Protein AF-A0A1D8AAS0-F1 (afdb_monomer)

Structure (mmCIF, N/CA/C/O backbone):
data_AF-A0A1D8AAS0-F1
#
_entry.id   AF-A0A1D8AAS0-F1
#
loop_
_atom_site.group_PDB
_atom_site.id
_atom_site.type_symbol
_atom_site.label_atom_id
_atom_site.label_alt_id
_atom_site.label_comp_id
_atom_site.label_asym_id
_atom_site.label_entity_id
_atom_site.label_seq_id
_atom_site.pdbx_PDB_ins_code
_atom_site.Cartn_x
_atom_site.Cartn_y
_atom_site.Cartn_z
_atom_site.occupancy
_atom_site.B_iso_or_equiv
_atom_site.auth_seq_id
_atom_site.auth_comp_id
_atom_site.auth_asym_id
_atom_site.auth_atom_id
_atom_site.pdbx_PDB_model_num
ATOM 1 N N . MET A 1 1 ? 23.057 -1.679 -8.888 1.00 69.19 1 MET A N 1
ATOM 2 C CA . MET A 1 1 ? 23.288 -2.418 -7.630 1.00 69.19 1 MET A CA 1
ATOM 3 C C . MET A 1 1 ? 22.335 -3.593 -7.625 1.00 69.19 1 MET A C 1
ATOM 5 O O . MET A 1 1 ? 21.163 -3.363 -7.889 1.00 69.19 1 MET A O 1
ATOM 9 N N . LYS A 1 2 ? 22.824 -4.815 -7.402 1.00 82.69 2 LYS A N 1
ATOM 10 C CA . LYS A 1 2 ? 21.955 -5.990 -7.284 1.00 82.69 2 LYS A CA 1
ATOM 11 C C . LYS A 1 2 ? 21.305 -5.974 -5.898 1.00 82.69 2 LYS A C 1
ATOM 13 O O . LYS A 1 2 ? 22.016 -5.774 -4.918 1.00 82.69 2 LYS A O 1
ATOM 18 N N . ILE A 1 3 ? 19.986 -6.123 -5.841 1.00 91.88 3 ILE A N 1
ATOM 19 C CA . ILE A 1 3 ? 19.215 -6.228 -4.597 1.00 91.88 3 ILE A CA 1
ATOM 20 C C . ILE A 1 3 ? 18.835 -7.701 -4.441 1.00 91.88 3 ILE A C 1
ATOM 22 O O . ILE A 1 3 ? 18.423 -8.324 -5.417 1.00 91.88 3 ILE A O 1
ATOM 26 N N . ASP A 1 4 ? 19.012 -8.266 -3.249 1.00 95.00 4 ASP A N 1
ATOM 27 C CA . ASP A 1 4 ? 18.681 -9.671 -3.000 1.00 95.00 4 ASP A CA 1
ATOM 28 C C . ASP A 1 4 ? 17.160 -9.896 -2.987 1.00 95.00 4 ASP A C 1
ATOM 30 O O . ASP A 1 4 ? 16.386 -9.020 -2.590 1.00 95.00 4 ASP A O 1
ATOM 34 N N . GLU A 1 5 ? 16.716 -11.084 -3.396 1.00 94.94 5 GLU A N 1
ATOM 35 C CA . GLU A 1 5 ? 15.287 -11.399 -3.481 1.00 94.94 5 GLU A CA 1
ATOM 36 C C . GLU A 1 5 ? 14.661 -11.740 -2.121 1.00 94.94 5 GLU A C 1
ATOM 38 O O . GLU A 1 5 ? 15.331 -12.178 -1.183 1.00 94.94 5 GLU A O 1
ATOM 43 N N . LEU A 1 6 ? 13.342 -11.548 -2.024 1.00 95.31 6 LEU A N 1
ATOM 44 C CA . LEU A 1 6 ? 12.541 -12.072 -0.919 1.00 95.31 6 LEU A CA 1
ATOM 45 C C . LEU A 1 6 ? 12.224 -13.553 -1.158 1.00 95.31 6 LEU A C 1
ATOM 47 O O . LEU A 1 6 ? 11.931 -13.926 -2.296 1.00 95.31 6 LEU A O 1
ATOM 51 N N . PRO A 1 7 ? 12.204 -14.391 -0.107 1.00 96.25 7 PRO A N 1
ATOM 52 C CA . PRO A 1 7 ? 11.698 -15.747 -0.237 1.00 96.25 7 PRO A CA 1
ATOM 53 C C . PRO A 1 7 ? 10.198 -15.724 -0.555 1.00 96.25 7 PRO A C 1
ATOM 55 O O . PRO A 1 7 ? 9.442 -14.945 0.027 1.00 96.25 7 PRO A O 1
ATOM 58 N N . ASP A 1 8 ? 9.766 -16.618 -1.441 1.00 98.38 8 ASP A N 1
ATOM 59 C CA . ASP A 1 8 ? 8.344 -16.846 -1.692 1.00 98.38 8 ASP A CA 1
ATOM 60 C C . ASP A 1 8 ? 7.679 -17.494 -0.463 1.00 98.38 8 ASP A C 1
ATOM 62 O O . ASP A 1 8 ? 8.202 -18.431 0.155 1.00 98.38 8 ASP A O 1
ATOM 66 N N . SER A 1 9 ? 6.533 -16.950 -0.078 1.00 98.56 9 SER A N 1
ATOM 67 C CA . SER A 1 9 ? 5.696 -17.378 1.039 1.00 98.56 9 SER A CA 1
ATOM 68 C C . SER A 1 9 ? 4.472 -18.167 0.582 1.00 98.56 9 SER A C 1
ATOM 70 O O . SER A 1 9 ? 3.789 -18.723 1.438 1.00 98.56 9 SER A O 1
ATOM 72 N N . ALA A 1 10 ? 4.202 -18.285 -0.724 1.00 97.94 10 ALA A N 1
ATOM 73 C CA . ALA A 1 10 ? 3.086 -19.084 -1.237 1.00 97.94 10 ALA A CA 1
ATOM 74 C C . ALA A 1 10 ? 3.087 -20.546 -0.738 1.00 97.94 10 ALA A C 1
ATOM 76 O O . ALA A 1 10 ? 2.024 -21.017 -0.328 1.00 97.94 10 ALA A O 1
ATOM 77 N N . PRO A 1 11 ? 4.236 -21.252 -0.631 1.00 97.94 11 PRO A N 1
ATOM 78 C CA . PRO A 1 11 ? 4.261 -22.603 -0.061 1.00 97.94 11 PRO A CA 1
ATOM 79 C C . PRO A 1 11 ? 3.810 -22.688 1.407 1.00 97.94 11 PRO A C 1
ATOM 81 O O . PRO A 1 11 ? 3.453 -23.766 1.868 1.00 97.94 11 PRO A O 1
ATOM 84 N N . LEU A 1 12 ? 3.822 -21.574 2.150 1.00 97.88 12 LEU A N 1
ATOM 85 C CA . LEU A 1 12 ? 3.380 -21.524 3.547 1.00 97.88 12 LEU A CA 1
ATOM 86 C C . LEU A 1 12 ? 1.867 -21.310 3.690 1.00 97.88 12 LEU A C 1
ATOM 88 O O . LEU A 1 12 ? 1.360 -21.354 4.803 1.00 97.88 12 LEU A O 1
ATOM 92 N N . LEU A 1 13 ? 1.111 -21.116 2.602 1.00 97.06 13 LEU A N 1
ATOM 93 C CA . LEU A 1 13 ? -0.351 -20.972 2.681 1.00 97.06 13 LEU A CA 1
ATOM 94 C C . LEU A 1 13 ? -1.043 -22.232 3.231 1.00 97.06 13 LEU A C 1
ATOM 96 O O . LEU A 1 13 ? -2.126 -22.141 3.799 1.00 97.06 13 LEU A O 1
ATOM 100 N N . THR A 1 14 ? -0.414 -23.404 3.120 1.00 97.12 14 THR A N 1
ATOM 101 C CA . THR A 1 14 ? -0.907 -24.651 3.730 1.00 97.12 14 THR A CA 1
ATOM 102 C C . THR A 1 14 ? -0.509 -24.815 5.199 1.00 97.12 14 THR A C 1
ATOM 104 O O . THR A 1 14 ? -0.965 -25.755 5.844 1.00 97.12 14 THR A O 1
ATOM 107 N N . ASP A 1 15 ? 0.332 -23.923 5.731 1.00 97.62 15 ASP A N 1
ATOM 108 C CA . ASP A 1 15 ? 0.746 -23.874 7.136 1.00 97.62 15 ASP A CA 1
ATOM 109 C C . ASP A 1 15 ? 0.626 -22.430 7.669 1.00 97.62 15 ASP A C 1
ATOM 111 O O . ASP A 1 15 ? 1.611 -21.681 7.731 1.00 97.62 15 ASP A O 1
ATOM 115 N N . PRO A 1 16 ? -0.594 -22.010 8.058 1.00 94.75 16 PRO A N 1
ATOM 116 C CA . PRO A 1 16 ? -0.840 -20.643 8.505 1.00 94.75 16 PRO A CA 1
ATOM 117 C C . PRO A 1 16 ? 0.001 -20.226 9.717 1.00 94.75 16 PRO A C 1
ATOM 119 O O . PRO A 1 16 ? 0.265 -19.037 9.896 1.00 94.75 16 PRO A O 1
ATOM 122 N N . GLU A 1 17 ? 0.432 -21.170 10.561 1.00 96.69 17 GLU A N 1
ATOM 123 C CA . GLU A 1 17 ? 1.265 -20.836 11.716 1.00 96.69 17 GLU A CA 1
ATOM 124 C C . GLU A 1 17 ? 2.698 -20.515 11.297 1.00 96.69 17 GLU A C 1
ATOM 126 O O . GLU A 1 17 ? 3.230 -19.488 11.725 1.00 96.69 17 GLU A O 1
ATOM 131 N N . ALA A 1 18 ? 3.288 -21.305 10.395 1.00 98.00 18 ALA A N 1
ATOM 132 C CA . ALA A 1 18 ? 4.583 -20.976 9.802 1.00 98.00 18 ALA A CA 1
ATOM 133 C C . ALA A 1 18 ? 4.536 -19.642 9.033 1.00 98.00 18 ALA A C 1
ATOM 135 O O . ALA A 1 18 ? 5.463 -18.831 9.125 1.00 98.00 18 ALA A O 1
ATOM 136 N N . LEU A 1 19 ? 3.432 -19.365 8.328 1.00 97.75 19 LEU A N 1
ATOM 137 C CA . LEU A 1 19 ? 3.225 -18.091 7.637 1.00 97.75 19 LEU A CA 1
ATOM 138 C C . LEU A 1 19 ? 3.206 -16.902 8.615 1.00 97.75 19 LEU A C 1
ATOM 140 O O . LEU A 1 19 ? 3.912 -15.910 8.411 1.00 97.75 19 LEU A O 1
ATOM 144 N N . ARG A 1 20 ? 2.449 -17.010 9.716 1.00 96.62 20 ARG A N 1
ATOM 145 C CA . ARG A 1 20 ? 2.410 -15.987 10.776 1.00 96.62 20 ARG A CA 1
ATOM 146 C C . ARG A 1 20 ? 3.714 -15.894 11.563 1.00 96.62 20 ARG A C 1
ATOM 148 O O . ARG A 1 20 ? 4.026 -14.831 12.102 1.00 96.62 20 ARG A O 1
ATOM 155 N N . GLN A 1 21 ? 4.482 -16.975 11.675 1.00 97.88 21 GLN A N 1
ATOM 156 C CA . GLN A 1 21 ? 5.824 -16.930 12.250 1.00 97.88 21 GLN A CA 1
ATOM 157 C C . GLN A 1 21 ? 6.751 -16.075 11.379 1.00 97.88 21 GLN A C 1
ATOM 159 O O . GLN A 1 21 ? 7.322 -15.113 11.894 1.00 97.88 21 GLN A O 1
ATOM 164 N N . ARG A 1 22 ? 6.816 -16.335 10.064 1.00 98.19 22 ARG A N 1
ATOM 165 C CA . ARG A 1 22 ? 7.593 -15.507 9.125 1.00 98.19 22 ARG A CA 1
ATOM 166 C C . ARG A 1 22 ? 7.167 -14.042 9.190 1.00 98.19 22 ARG A C 1
ATOM 168 O O . ARG A 1 22 ? 8.011 -13.160 9.274 1.00 98.19 22 ARG A O 1
ATOM 175 N N . TRP A 1 23 ? 5.863 -13.768 9.239 1.00 98.06 23 TRP A N 1
ATOM 176 C CA . TRP A 1 23 ? 5.359 -12.404 9.413 1.00 98.06 23 TRP A CA 1
ATOM 177 C C . TRP A 1 23 ? 5.874 -11.721 10.688 1.00 98.06 23 TRP A C 1
ATOM 179 O O . TRP A 1 23 ? 6.307 -10.573 10.639 1.00 98.06 23 TRP A O 1
ATOM 189 N N . ARG A 1 24 ? 5.859 -12.406 11.839 1.00 97.88 24 ARG A N 1
ATOM 190 C CA . ARG A 1 24 ? 6.382 -11.848 13.100 1.00 97.88 24 ARG A CA 1
ATOM 191 C C . ARG A 1 24 ? 7.882 -11.562 13.016 1.00 97.88 24 ARG A C 1
ATOM 193 O O . ARG A 1 24 ? 8.347 -10.543 13.535 1.00 97.88 24 ARG A O 1
ATOM 200 N N . GLU A 1 25 ? 8.632 -12.447 12.368 1.00 98.00 25 GLU A N 1
ATOM 201 C CA . GLU A 1 25 ? 10.082 -12.338 12.215 1.00 98.00 25 GLU A CA 1
ATOM 202 C C . GLU A 1 25 ? 10.477 -11.216 11.246 1.00 98.00 25 GLU A C 1
ATOM 204 O O . GLU A 1 25 ? 11.293 -10.364 11.617 1.00 98.00 25 GLU A O 1
ATOM 209 N N . ASP A 1 26 ? 9.838 -11.161 10.079 1.00 98.31 26 ASP A N 1
ATOM 210 C CA . ASP A 1 26 ? 10.264 -10.351 8.937 1.00 98.31 26 ASP A CA 1
ATOM 211 C C . ASP A 1 26 ? 9.383 -9.121 8.684 1.00 98.31 26 ASP A C 1
ATOM 213 O O . ASP A 1 26 ? 9.825 -8.171 8.042 1.00 98.31 26 ASP A O 1
ATOM 217 N N . GLY A 1 27 ? 8.133 -9.107 9.147 1.00 98.00 27 GLY A N 1
ATOM 218 C CA . GLY A 1 27 ? 7.187 -8.017 8.872 1.00 98.00 27 GLY A CA 1
ATOM 219 C C . GLY A 1 27 ? 6.853 -7.864 7.386 1.00 98.00 27 GLY A C 1
ATOM 220 O O . GLY A 1 27 ? 6.367 -6.814 6.961 1.00 98.00 27 GLY A O 1
ATOM 221 N N . VAL A 1 28 ? 7.160 -8.878 6.576 1.00 98.44 28 VAL A N 1
ATOM 222 C CA . VAL A 1 28 ? 6.910 -8.920 5.139 1.00 98.44 28 VAL A CA 1
ATOM 223 C C . VAL A 1 28 ? 6.640 -10.352 4.692 1.00 98.44 28 VAL A C 1
ATOM 225 O O . VAL A 1 28 ? 7.254 -11.299 5.176 1.00 98.44 28 VAL A O 1
ATOM 228 N N . LEU A 1 29 ? 5.721 -10.506 3.745 1.00 98.69 29 LEU A N 1
ATOM 229 C CA . LEU A 1 29 ? 5.438 -11.742 3.035 1.00 98.69 29 LEU A CA 1
ATOM 230 C C . LEU A 1 29 ? 5.344 -11.426 1.542 1.00 98.69 29 LEU A C 1
ATOM 232 O O . LEU A 1 29 ? 4.576 -10.558 1.131 1.00 98.69 29 LEU A O 1
ATOM 236 N N . PHE A 1 30 ? 6.125 -12.130 0.731 1.00 98.69 30 PHE A N 1
ATOM 237 C CA . PHE A 1 30 ? 6.018 -12.084 -0.721 1.00 98.69 30 PHE A CA 1
ATOM 238 C C . PHE A 1 30 ? 5.341 -13.359 -1.210 1.00 98.69 30 PHE A C 1
ATOM 240 O O . PHE A 1 30 ? 5.707 -14.441 -0.770 1.00 98.69 30 PHE A O 1
ATOM 247 N N . PHE A 1 31 ? 4.379 -13.239 -2.112 1.00 98.62 31 PHE A N 1
ATOM 248 C CA . PHE A 1 31 ? 3.665 -14.365 -2.692 1.00 98.62 31 PHE A CA 1
ATOM 249 C C . PHE A 1 31 ? 3.786 -14.314 -4.207 1.00 98.62 31 PHE A C 1
ATOM 251 O O . PHE A 1 31 ? 3.393 -13.325 -4.833 1.00 98.62 31 PHE A O 1
ATOM 258 N N . ARG A 1 32 ? 4.324 -15.382 -4.793 1.00 98.31 32 ARG A N 1
ATOM 259 C CA . ARG A 1 32 ? 4.421 -15.541 -6.243 1.00 98.31 32 ARG A CA 1
ATOM 260 C C . ARG A 1 32 ? 3.120 -16.116 -6.800 1.00 98.31 32 ARG A C 1
ATOM 262 O O . ARG A 1 32 ? 2.686 -17.167 -6.346 1.00 98.31 32 ARG A O 1
ATOM 269 N N . ASP A 1 33 ? 2.559 -15.468 -7.819 1.00 97.94 33 ASP A N 1
ATOM 270 C CA . ASP A 1 33 ? 1.473 -16.014 -8.650 1.00 97.94 33 ASP A CA 1
ATOM 271 C C . ASP A 1 33 ? 0.246 -16.537 -7.874 1.00 97.94 33 ASP A C 1
ATOM 273 O O . ASP A 1 33 ? -0.259 -17.629 -8.133 1.00 97.94 33 ASP A O 1
ATOM 277 N N . VAL A 1 34 ? -0.221 -15.766 -6.889 1.00 98.12 34 VAL A N 1
ATOM 278 C CA . VAL A 1 34 ? -1.351 -16.152 -6.024 1.00 98.12 34 VAL A CA 1
ATOM 279 C C . VAL A 1 34 ? -2.670 -15.468 -6.380 1.00 98.12 34 VAL A C 1
ATOM 281 O O . VAL A 1 34 ? -3.724 -15.921 -5.943 1.00 98.12 34 VAL A O 1
ATOM 284 N N . ILE A 1 35 ? -2.642 -14.393 -7.172 1.00 97.69 35 ILE A N 1
ATOM 285 C CA . ILE A 1 35 ? -3.850 -13.765 -7.723 1.00 97.69 35 ILE A CA 1
ATOM 286 C C . ILE A 1 35 ? -4.059 -14.246 -9.161 1.00 97.69 35 ILE A C 1
ATOM 288 O O . ILE A 1 35 ? -3.105 -14.286 -9.938 1.00 97.69 35 ILE A O 1
ATOM 292 N N . ASP A 1 36 ? -5.309 -14.542 -9.543 1.00 97.12 36 ASP A N 1
ATOM 293 C CA . ASP A 1 36 ? -5.664 -14.831 -10.937 1.00 97.12 36 ASP A CA 1
ATOM 294 C C . ASP A 1 36 ? -5.128 -13.738 -11.877 1.00 97.12 36 ASP A C 1
ATOM 296 O O . ASP A 1 36 ? -5.526 -12.568 -11.840 1.00 97.12 36 ASP A O 1
ATOM 300 N N . ARG A 1 37 ? -4.227 -14.137 -12.775 1.00 97.00 37 ARG A N 1
ATOM 301 C CA . ARG A 1 37 ? -3.600 -13.241 -13.749 1.00 97.00 37 ARG A CA 1
ATOM 302 C C . ARG A 1 37 ? -4.617 -12.583 -14.676 1.00 97.00 37 ARG A C 1
ATOM 304 O O . ARG A 1 37 ? -4.366 -11.473 -15.144 1.00 97.00 37 ARG A O 1
ATOM 311 N N . ASN A 1 38 ? -5.762 -13.220 -14.930 1.00 95.94 38 ASN A N 1
ATOM 312 C CA . ASN A 1 38 ? -6.834 -12.615 -15.719 1.00 95.94 38 ASN A CA 1
ATOM 313 C C . ASN A 1 38 ? -7.494 -11.456 -14.970 1.00 95.94 38 ASN A C 1
ATOM 315 O O . ASN A 1 38 ? -7.845 -10.458 -15.595 1.00 95.94 38 ASN A O 1
ATOM 319 N N . ALA A 1 39 ? -7.632 -11.552 -13.647 1.00 94.75 39 ALA A N 1
ATOM 320 C CA . ALA A 1 39 ? -8.117 -10.447 -12.831 1.00 94.75 39 ALA A CA 1
ATOM 321 C C . ALA A 1 39 ? -7.157 -9.259 -12.853 1.00 94.75 39 ALA A C 1
ATOM 323 O O . ALA A 1 39 ? -7.570 -8.126 -13.108 1.00 94.75 39 ALA A O 1
ATOM 324 N N . ILE A 1 40 ? -5.858 -9.529 -12.697 1.00 96.31 40 ILE A N 1
ATOM 325 C CA . ILE A 1 40 ? -4.820 -8.501 -12.825 1.00 96.31 40 ILE A CA 1
ATOM 326 C C . ILE A 1 40 ? -4.851 -7.861 -14.217 1.00 96.31 40 ILE A C 1
ATOM 328 O O . ILE A 1 40 ? -4.753 -6.640 -14.330 1.00 96.31 40 ILE A O 1
ATOM 332 N N . ALA A 1 41 ? -5.030 -8.655 -15.277 1.00 95.38 41 ALA A N 1
ATOM 333 C CA . ALA A 1 41 ? -5.147 -8.141 -16.637 1.00 95.38 41 ALA A CA 1
ATOM 334 C C . ALA A 1 41 ? -6.364 -7.218 -16.808 1.00 95.38 41 ALA A C 1
ATOM 336 O O . ALA A 1 41 ? -6.196 -6.130 -17.348 1.00 95.38 41 ALA A O 1
ATOM 337 N N . ARG A 1 42 ? -7.548 -7.585 -16.289 1.00 92.69 42 ARG A N 1
ATOM 338 C CA . ARG A 1 42 ? -8.747 -6.721 -16.322 1.00 92.69 42 ARG A CA 1
ATOM 339 C C . ARG A 1 42 ? -8.485 -5.363 -15.663 1.00 92.69 42 ARG A C 1
ATOM 341 O O . ARG A 1 42 ? -8.735 -4.326 -16.270 1.00 92.69 42 ARG A O 1
ATOM 348 N N . VAL A 1 43 ? -7.908 -5.376 -14.460 1.00 91.75 43 VAL A N 1
ATOM 349 C CA . VAL A 1 43 ? -7.543 -4.164 -13.704 1.00 91.75 43 VAL A CA 1
ATOM 350 C C . VAL A 1 43 ? -6.511 -3.318 -14.456 1.00 91.75 43 VAL A C 1
ATOM 352 O O . VAL A 1 43 ? -6.630 -2.094 -14.545 1.00 91.75 43 VAL A O 1
ATOM 355 N N . ARG A 1 44 ? -5.488 -3.958 -15.031 1.00 92.62 44 ARG A N 1
ATOM 356 C CA . ARG A 1 44 ? -4.463 -3.289 -15.839 1.00 92.62 44 ARG A CA 1
ATOM 357 C C . ARG A 1 44 ? -5.064 -2.643 -17.085 1.00 92.62 44 ARG A C 1
ATOM 359 O O . ARG A 1 44 ? -4.691 -1.522 -17.419 1.00 92.62 44 ARG A O 1
ATOM 366 N N . ASP A 1 45 ? -5.955 -3.336 -17.780 1.00 91.88 45 ASP A N 1
ATOM 367 C CA . ASP A 1 45 ? -6.555 -2.848 -19.018 1.00 91.88 45 ASP A CA 1
ATOM 368 C C . ASP A 1 45 ? -7.458 -1.634 -18.745 1.00 91.88 45 ASP A C 1
ATOM 370 O O . ASP A 1 45 ? -7.447 -0.671 -19.511 1.00 91.88 45 ASP A O 1
ATOM 374 N N . GLU A 1 46 ? -8.135 -1.608 -17.595 1.00 89.12 46 GLU A N 1
ATOM 375 C CA . GLU A 1 46 ? -8.866 -0.434 -17.119 1.00 89.12 46 GLU A CA 1
ATOM 376 C C . GLU A 1 46 ? -7.941 0.754 -16.805 1.00 89.12 46 GLU A C 1
ATOM 378 O O . GLU A 1 46 ? -8.207 1.881 -17.232 1.00 89.12 46 GLU A O 1
ATOM 383 N N . TYR A 1 47 ? -6.807 0.518 -16.134 1.00 87.38 47 TYR A N 1
ATOM 384 C CA . TYR A 1 47 ? -5.772 1.544 -15.955 1.00 87.38 47 TYR A CA 1
ATOM 385 C C . TYR A 1 47 ? -5.287 2.088 -17.303 1.00 87.38 47 TYR A C 1
ATOM 387 O O . TYR A 1 47 ? -5.166 3.300 -17.474 1.00 87.38 47 TYR A O 1
ATOM 395 N N . LEU A 1 48 ? -5.002 1.205 -18.263 1.00 89.31 48 LEU A N 1
ATOM 396 C CA . LEU A 1 48 ? -4.532 1.590 -19.592 1.00 89.31 48 LEU A CA 1
ATOM 397 C C . LEU A 1 48 ? -5.570 2.416 -20.349 1.00 89.31 48 LEU A C 1
ATOM 399 O O . LEU A 1 48 ? -5.191 3.403 -20.974 1.00 89.31 48 LEU A O 1
ATOM 403 N N . ALA A 1 49 ? -6.853 2.057 -20.275 1.00 89.12 49 ALA A N 1
ATOM 404 C CA . ALA A 1 49 ? -7.931 2.840 -20.871 1.00 89.12 49 ALA A CA 1
ATOM 405 C C . ALA A 1 49 ? -7.950 4.268 -20.303 1.00 89.12 49 ALA A C 1
ATOM 407 O O . ALA A 1 49 ? -7.840 5.232 -21.056 1.00 89.12 49 ALA A O 1
ATOM 408 N N . ARG A 1 50 ? -7.929 4.407 -18.971 1.00 86.62 50 ARG A N 1
ATOM 409 C CA . ARG A 1 50 ? -7.908 5.720 -18.303 1.00 86.62 50 ARG A CA 1
ATOM 410 C C . ARG A 1 50 ? -6.642 6.525 -18.637 1.00 86.62 50 ARG A C 1
ATOM 412 O O . ARG A 1 50 ? -6.703 7.738 -18.809 1.00 86.62 50 ARG A O 1
ATOM 419 N N . LEU A 1 51 ? -5.486 5.870 -18.772 1.00 86.19 51 LEU A N 1
ATOM 420 C CA . LEU A 1 51 ? -4.231 6.515 -19.184 1.00 86.19 51 LEU A CA 1
ATOM 421 C C . LEU A 1 51 ? -4.251 6.996 -20.644 1.00 86.19 51 LEU A C 1
ATOM 423 O O . LEU A 1 51 ? -3.654 8.031 -20.952 1.00 86.19 51 LEU A O 1
ATOM 427 N N . LYS A 1 5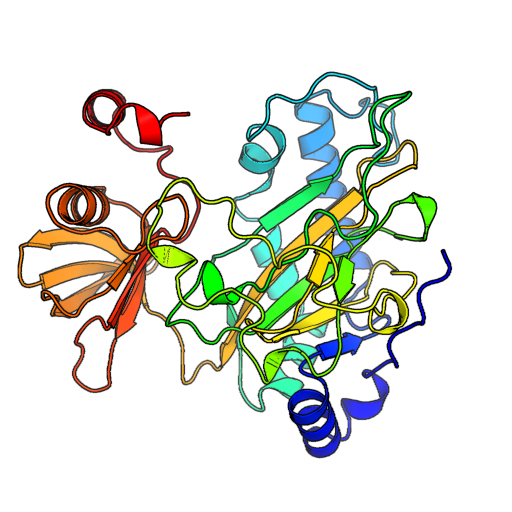2 ? -4.936 6.268 -21.531 1.00 88.25 52 LYS A N 1
ATOM 428 C CA . LYS A 1 52 ? -5.169 6.680 -22.922 1.00 88.25 52 LYS A CA 1
ATOM 429 C C . LYS A 1 52 ? -6.127 7.862 -23.002 1.00 88.25 52 LYS A C 1
ATOM 431 O O . LYS A 1 52 ? -5.833 8.810 -23.724 1.00 88.25 52 LYS A O 1
ATOM 436 N N . ASP A 1 53 ? -7.200 7.853 -22.215 1.00 86.62 53 ASP A N 1
ATOM 437 C CA . ASP A 1 53 ? -8.149 8.972 -22.132 1.00 86.62 53 ASP A CA 1
ATOM 438 C C . ASP A 1 53 ? -7.473 10.250 -21.616 1.00 86.62 53 ASP A C 1
ATOM 440 O O . ASP A 1 53 ? -7.738 11.351 -22.094 1.00 86.62 53 ASP A O 1
ATOM 444 N N . LEU A 1 54 ? -6.520 10.098 -20.692 1.00 82.69 54 LEU A N 1
ATOM 445 C CA . LEU A 1 54 ? -5.651 11.180 -20.225 1.00 82.69 54 LEU A CA 1
ATOM 446 C C . LEU A 1 54 ? -4.583 11.613 -21.240 1.00 82.69 54 LEU A C 1
ATOM 448 O O . LEU A 1 54 ? -3.899 12.613 -21.025 1.00 82.69 54 LEU A O 1
ATOM 452 N N . GLY A 1 55 ? -4.407 10.868 -22.332 1.00 87.00 55 GLY A N 1
ATOM 453 C CA . GLY A 1 55 ? -3.479 11.187 -23.411 1.00 87.00 55 GLY A CA 1
ATOM 454 C C . GLY A 1 55 ? -1.997 11.013 -23.071 1.00 87.00 55 GLY A C 1
ATOM 455 O O . GLY A 1 55 ? -1.161 11.493 -23.839 1.00 87.00 55 GLY A O 1
ATOM 456 N N . VAL A 1 56 ? -1.657 10.348 -21.959 1.00 86.62 56 VAL A N 1
ATOM 457 C CA . VAL A 1 56 ? -0.262 10.066 -21.539 1.00 86.62 56 VAL A CA 1
ATOM 458 C C . VAL A 1 56 ? 0.281 8.738 -22.081 1.00 86.62 56 VAL A C 1
ATOM 460 O O . VAL A 1 56 ? 1.478 8.463 -21.997 1.00 86.62 56 VAL A O 1
ATOM 463 N N . VAL A 1 57 ? -0.611 7.916 -22.629 1.00 90.12 57 VAL A N 1
ATOM 464 C CA . VAL A 1 57 ? -0.318 6.711 -23.406 1.00 90.12 57 VAL A CA 1
ATOM 465 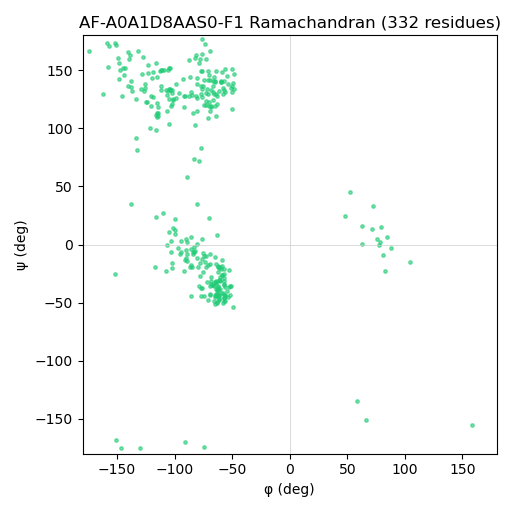C C . VAL A 1 57 ? -1.050 6.856 -24.735 1.00 90.12 57 VAL A C 1
ATOM 467 O O . VAL A 1 57 ? -2.197 7.304 -24.766 1.00 90.12 57 VAL A O 1
ATOM 470 N N . ASP A 1 58 ? -0.405 6.488 -25.838 1.00 90.12 58 ASP A N 1
ATOM 471 C CA . ASP A 1 58 ? -1.025 6.603 -27.158 1.00 90.12 58 ASP A CA 1
ATOM 472 C C . ASP A 1 58 ? -2.176 5.599 -27.320 1.00 90.12 58 ASP A C 1
ATOM 474 O O . ASP A 1 58 ? -2.091 4.447 -26.885 1.00 90.12 58 ASP A O 1
ATOM 478 N N . ALA A 1 59 ? -3.259 6.010 -27.988 1.00 89.88 59 ALA A N 1
ATOM 479 C CA . ALA A 1 59 ? -4.455 5.178 -28.157 1.00 89.88 59 ALA A CA 1
ATOM 480 C C . ALA A 1 59 ? -4.155 3.826 -28.838 1.00 89.88 59 ALA A C 1
ATOM 482 O O . ALA A 1 59 ? -4.741 2.801 -28.475 1.00 89.88 59 ALA A O 1
ATOM 483 N N . SER A 1 60 ? -3.201 3.822 -29.775 1.00 91.38 60 SER A N 1
ATOM 484 C CA . SER A 1 60 ? -2.720 2.640 -30.500 1.00 91.38 60 SER A CA 1
ATOM 485 C C . SER A 1 60 ? -1.788 1.739 -29.685 1.00 91.38 60 SER A C 1
ATOM 487 O O . SER A 1 60 ? -1.526 0.615 -30.108 1.00 91.38 60 SER A O 1
ATOM 489 N N . SER A 1 61 ? -1.285 2.197 -28.534 1.00 91.06 61 SER A N 1
ATOM 490 C CA . SER A 1 61 ? -0.368 1.414 -27.708 1.00 91.06 61 SER A CA 1
ATOM 491 C C . SER A 1 61 ? -1.068 0.190 -27.115 1.00 91.06 61 SER A C 1
ATOM 493 O O . SER A 1 61 ? -2.183 0.281 -26.592 1.00 91.06 61 SER A O 1
ATOM 495 N N . SER A 1 62 ? -0.398 -0.961 -27.148 1.00 90.00 62 SER A N 1
ATOM 496 C CA . SER A 1 62 ? -0.858 -2.192 -26.495 1.00 90.00 62 SER A CA 1
ATOM 497 C C . SER A 1 62 ? -0.477 -2.264 -25.013 1.00 90.00 62 SER A C 1
ATOM 499 O O . SER A 1 62 ? -0.900 -3.183 -24.319 1.00 90.00 62 SER A O 1
ATOM 501 N N . GLY A 1 63 ? 0.344 -1.333 -24.524 1.00 91.50 63 GLY A N 1
ATOM 502 C CA . GLY A 1 63 ? 0.853 -1.337 -23.158 1.00 91.50 63 GLY A CA 1
ATOM 503 C C . GLY A 1 63 ? 1.051 0.067 -22.588 1.00 91.50 63 GLY A C 1
ATOM 504 O O . GLY A 1 63 ? 0.713 1.062 -23.232 1.00 91.50 63 GLY A O 1
ATOM 505 N N . PRO A 1 64 ? 1.609 0.169 -21.371 1.00 92.38 64 PRO A N 1
ATOM 506 C CA . PRO A 1 64 ? 1.773 1.439 -20.668 1.00 92.38 64 PRO A CA 1
ATOM 507 C C . PRO A 1 64 ? 2.998 2.234 -21.151 1.00 92.38 64 PRO A C 1
ATOM 509 O O . PRO A 1 64 ? 3.679 2.861 -20.345 1.00 92.38 64 PRO A O 1
ATOM 512 N N . ASP A 1 65 ? 3.334 2.178 -22.438 1.00 93.50 65 ASP A N 1
ATOM 513 C CA . ASP A 1 65 ? 4.436 2.950 -23.013 1.00 93.50 65 ASP A CA 1
ATOM 514 C C . ASP A 1 65 ? 4.143 4.450 -22.882 1.00 93.50 65 ASP A C 1
ATOM 516 O O . ASP A 1 65 ? 3.107 4.943 -23.334 1.00 93.50 65 ASP A O 1
ATOM 520 N N . TRP A 1 66 ? 5.031 5.165 -22.187 1.00 90.50 66 TRP A N 1
ATOM 521 C CA . TRP A 1 66 ? 4.825 6.576 -21.879 1.00 90.50 66 TRP A CA 1
ATOM 522 C C . TRP A 1 66 ? 5.218 7.433 -23.082 1.00 90.50 66 TRP A C 1
ATOM 524 O O . TRP A 1 66 ? 6.338 7.324 -23.575 1.00 90.50 66 TRP A O 1
ATOM 534 N N . ASN A 1 67 ? 4.331 8.327 -23.526 1.00 89.62 67 ASN A N 1
ATOM 535 C CA . ASN A 1 67 ? 4.595 9.193 -24.683 1.00 89.62 67 ASN A CA 1
ATOM 536 C C . ASN A 1 67 ? 5.358 10.490 -24.342 1.00 89.62 67 ASN A C 1
ATOM 538 O O . ASN A 1 67 ? 5.519 11.359 -25.197 1.00 89.62 67 ASN A O 1
ATOM 542 N N . GLY A 1 68 ? 5.816 10.636 -23.094 1.00 83.88 68 GLY A N 1
ATOM 543 C CA . GLY A 1 68 ? 6.628 11.769 -22.649 1.00 83.88 68 GLY A CA 1
ATOM 544 C C . GLY A 1 68 ? 5.855 13.059 -22.367 1.00 83.88 68 GLY A C 1
ATOM 545 O O . GLY A 1 68 ? 6.481 14.057 -22.023 1.00 83.88 68 GLY A O 1
ATOM 546 N N . LYS A 1 69 ? 4.518 13.077 -22.485 1.00 79.44 69 LYS A N 1
ATOM 547 C CA . LYS A 1 69 ? 3.731 14.257 -22.095 1.00 79.44 69 LYS A CA 1
ATOM 548 C C . LYS A 1 69 ? 3.811 14.488 -20.586 1.00 79.44 69 LYS A C 1
ATOM 550 O O . LYS A 1 69 ? 3.619 13.554 -19.797 1.00 79.44 69 LYS A O 1
ATOM 555 N N . ASP A 1 70 ? 4.093 15.742 -20.226 1.00 62.62 70 ASP A N 1
ATOM 556 C CA . ASP A 1 70 ? 4.294 16.178 -18.848 1.00 62.62 70 ASP A CA 1
ATOM 557 C C . ASP A 1 70 ? 3.093 15.863 -17.966 1.00 62.62 70 ASP A C 1
ATOM 559 O O . ASP A 1 70 ? 1.922 15.979 -18.341 1.00 62.62 70 ASP A O 1
ATOM 563 N N . ARG A 1 71 ? 3.426 15.457 -16.746 1.00 56.84 71 ARG A N 1
ATOM 564 C CA . ARG A 1 71 ? 2.462 15.181 -15.697 1.00 56.84 71 ARG A CA 1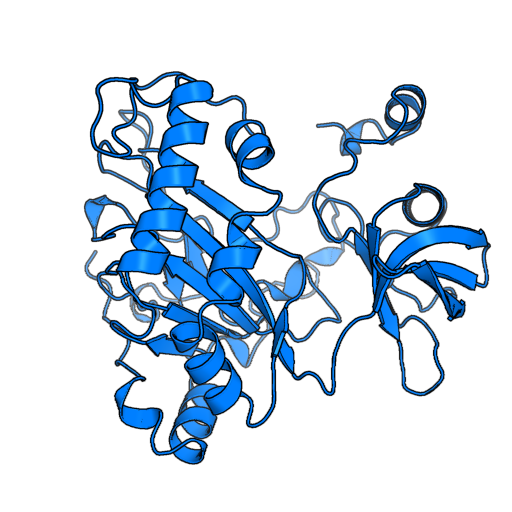
ATOM 565 C C . ARG A 1 71 ? 1.867 16.482 -15.203 1.00 56.84 71 ARG A C 1
ATOM 567 O O . ARG A 1 71 ? 2.592 17.386 -14.806 1.00 56.84 71 ARG A O 1
ATOM 574 N N . VAL A 1 72 ? 0.552 16.503 -15.057 1.00 48.78 72 VAL A N 1
ATOM 575 C CA . VAL A 1 72 ? -0.036 17.290 -13.978 1.00 48.78 72 VAL A CA 1
ATOM 576 C C . VAL A 1 72 ? 0.062 16.402 -12.741 1.00 48.78 72 VAL A C 1
ATOM 578 O O . VAL A 1 72 ? -0.658 15.404 -12.622 1.00 48.78 72 VAL A O 1
ATOM 581 N N . ASP A 1 73 ? 1.023 16.683 -11.862 1.00 45.00 73 ASP A N 1
ATOM 582 C CA . ASP A 1 73 ? 1.128 15.997 -10.574 1.00 45.00 73 ASP A CA 1
ATOM 583 C C . ASP A 1 73 ? -0.243 15.990 -9.872 1.00 45.00 73 ASP A C 1
ATOM 585 O O . ASP A 1 73 ? -0.987 16.969 -9.875 1.00 45.00 73 ASP A O 1
ATOM 589 N N . GLY A 1 74 ? -0.638 14.827 -9.350 1.00 47.88 74 GLY A N 1
ATOM 590 C CA . GLY A 1 74 ? -1.969 14.602 -8.775 1.00 47.88 74 GLY A CA 1
ATOM 591 C C . GLY A 1 74 ? -3.089 14.273 -9.778 1.00 47.88 74 GLY A C 1
ATOM 592 O O . GLY A 1 74 ? -4.040 13.599 -9.385 1.00 47.88 74 GLY A O 1
ATOM 593 N N . ALA A 1 75 ? -2.986 14.634 -11.062 1.00 41.59 75 ALA A N 1
ATOM 594 C CA . ALA A 1 75 ? -4.042 14.381 -12.054 1.00 41.59 75 ALA A CA 1
ATOM 595 C C . ALA A 1 75 ? -4.000 12.985 -12.696 1.00 41.59 75 ALA A C 1
ATOM 597 O O . ALA A 1 75 ? -5.016 12.545 -13.208 1.00 41.59 75 ALA A O 1
ATOM 598 N N . LEU A 1 76 ? -2.877 12.258 -12.649 1.00 48.03 76 LEU A N 1
ATOM 599 C CA . LEU A 1 76 ? -2.833 10.848 -13.086 1.00 48.03 76 LEU A CA 1
ATOM 600 C C . LEU A 1 76 ? -3.421 9.886 -12.044 1.00 48.03 76 LEU A C 1
ATOM 602 O O . LEU A 1 76 ? -3.943 8.835 -12.393 1.00 48.03 76 LEU A O 1
ATOM 606 N N . ALA A 1 77 ? -3.367 10.262 -10.762 1.00 48.94 77 ALA A N 1
ATOM 607 C CA . ALA A 1 77 ? -3.953 9.474 -9.682 1.00 48.94 77 ALA A CA 1
ATOM 608 C C . ALA A 1 77 ? -5.478 9.655 -9.594 1.00 48.94 77 ALA A C 1
ATOM 610 O O . ALA A 1 77 ? -6.177 8.700 -9.283 1.00 48.94 77 ALA A O 1
ATOM 611 N N . ARG A 1 78 ? -6.003 10.859 -9.872 1.00 50.34 78 ARG A N 1
ATOM 612 C CA . ARG A 1 78 ? -7.422 11.218 -9.662 1.00 50.34 78 ARG A CA 1
ATOM 613 C C . ARG A 1 78 ? -8.436 10.425 -10.519 1.00 50.34 78 ARG A C 1
ATOM 615 O O . ARG A 1 78 ? -9.428 9.994 -9.949 1.00 50.34 78 ARG A O 1
ATOM 622 N N . PRO A 1 79 ? -8.223 10.179 -11.825 1.00 49.56 79 PRO A N 1
ATOM 623 C CA . PRO A 1 79 ? -9.201 9.504 -12.684 1.00 49.56 79 PRO A CA 1
ATOM 624 C C . PRO A 1 79 ? -9.211 7.987 -12.531 1.00 49.56 79 PRO A C 1
ATOM 626 O O . PRO A 1 79 ? -10.186 7.362 -12.918 1.00 49.56 79 PRO A O 1
ATOM 629 N N . ILE A 1 80 ? -8.150 7.381 -11.984 1.00 56.56 80 ILE A N 1
ATOM 630 C CA . ILE A 1 80 ? -8.016 5.921 -11.803 1.00 56.56 80 ILE A CA 1
ATOM 631 C C . ILE A 1 80 ? -8.600 5.461 -10.447 1.00 56.56 80 ILE A C 1
ATOM 633 O O . ILE A 1 80 ? -8.831 4.277 -10.238 1.00 56.56 80 ILE A O 1
ATOM 637 N N . ALA A 1 81 ? -8.868 6.390 -9.525 1.00 59.06 81 ALA A N 1
ATOM 638 C CA . ALA A 1 81 ? -8.848 6.107 -8.091 1.00 59.06 81 ALA A CA 1
ATOM 639 C C . ALA A 1 81 ? -10.076 5.434 -7.452 1.00 59.06 81 ALA A C 1
ATOM 641 O O . ALA A 1 81 ? -9.962 5.029 -6.294 1.00 59.06 81 ALA A O 1
ATOM 642 N N . ASP A 1 82 ? -11.230 5.320 -8.109 1.00 61.06 82 ASP A N 1
ATOM 643 C CA . ASP A 1 82 ? -12.460 5.242 -7.305 1.00 61.06 82 ASP A CA 1
ATOM 644 C C . ASP A 1 82 ? -13.084 3.867 -7.121 1.00 61.06 82 ASP A C 1
ATOM 646 O O . ASP A 1 82 ? -13.793 3.678 -6.137 1.00 61.06 8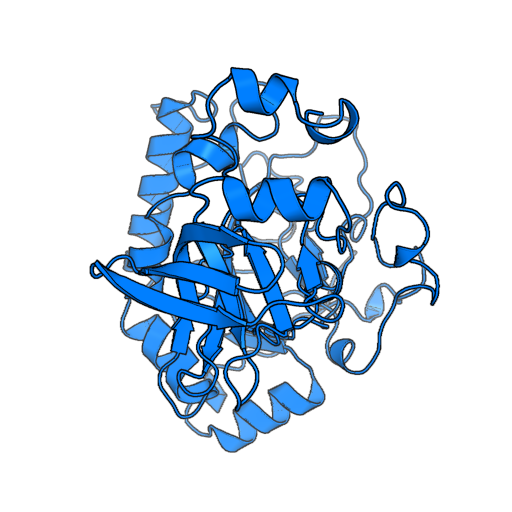2 ASP A O 1
ATOM 650 N N . ASP A 1 83 ? -12.783 2.888 -7.961 1.00 70.94 83 ASP A N 1
ATOM 651 C CA . ASP A 1 83 ? -13.498 1.607 -7.965 1.00 70.94 83 ASP A CA 1
ATOM 652 C C . ASP A 1 83 ? -12.673 0.413 -8.441 1.00 70.94 83 ASP A C 1
ATOM 654 O O . ASP A 1 83 ? -12.940 -0.702 -7.996 1.00 70.94 83 ASP A O 1
ATOM 658 N N . VAL A 1 84 ? -11.641 0.628 -9.260 1.00 79.75 84 VAL A N 1
ATOM 659 C CA . VAL A 1 84 ? -10.834 -0.455 -9.846 1.00 79.75 84 VAL A CA 1
ATOM 660 C C . VAL A 1 84 ? -10.327 -1.437 -8.787 1.00 79.75 84 VAL A C 1
ATOM 662 O O . VAL A 1 84 ? -10.417 -2.655 -8.950 1.00 79.75 84 VAL A O 1
ATOM 665 N N . TRP A 1 85 ? -9.849 -0.914 -7.657 1.00 86.00 85 TRP A N 1
ATOM 666 C CA . TRP A 1 85 ? -9.341 -1.719 -6.549 1.00 86.00 85 TRP A CA 1
ATOM 667 C C . TRP A 1 85 ? -10.394 -2.649 -5.933 1.00 86.00 85 TRP A C 1
ATOM 669 O O . TRP A 1 85 ? -10.028 -3.723 -5.463 1.00 86.00 85 TRP A O 1
ATOM 679 N N . ARG A 1 86 ? -11.685 -2.274 -5.952 1.00 88.31 86 ARG A N 1
ATOM 680 C CA . ARG A 1 86 ? -12.773 -3.084 -5.379 1.00 88.31 86 ARG A CA 1
ATOM 681 C C . ARG A 1 86 ? -12.928 -4.405 -6.123 1.00 88.31 86 ARG A C 1
ATOM 683 O O . ARG A 1 86 ? -13.150 -5.427 -5.486 1.00 88.31 86 ARG A O 1
ATOM 690 N N . SER A 1 87 ? -12.775 -4.388 -7.450 1.00 88.81 87 SER A N 1
ATOM 691 C CA . SER A 1 87 ? -12.809 -5.615 -8.254 1.00 88.81 87 SER A CA 1
ATOM 692 C C . SER A 1 87 ? -11.662 -6.551 -7.877 1.00 88.81 87 SER A C 1
ATOM 694 O O . SER A 1 87 ? -11.898 -7.728 -7.645 1.00 88.81 87 SER A O 1
ATOM 696 N N . LEU A 1 88 ? -10.454 -6.001 -7.706 1.00 91.12 88 LEU A N 1
ATOM 697 C CA . LEU A 1 88 ? -9.261 -6.759 -7.346 1.00 91.12 88 LEU A CA 1
ATOM 698 C C . LEU A 1 88 ? -9.395 -7.424 -5.975 1.00 91.12 88 LEU A C 1
ATOM 700 O O . LEU A 1 88 ? -9.137 -8.614 -5.849 1.00 91.12 88 LEU A O 1
ATOM 704 N N . VAL A 1 89 ? -9.803 -6.676 -4.947 1.00 92.50 89 VAL A N 1
ATOM 705 C CA . VAL A 1 89 ? -9.930 -7.229 -3.587 1.00 92.50 89 VAL A CA 1
ATOM 706 C C . VAL A 1 89 ? -11.105 -8.194 -3.430 1.00 92.50 89 VAL A C 1
ATOM 708 O O . VAL A 1 89 ? -11.135 -8.952 -2.467 1.00 92.50 89 VAL A O 1
ATOM 711 N N . ALA A 1 90 ? -12.064 -8.168 -4.359 1.00 92.44 90 ALA A N 1
ATOM 712 C CA . ALA A 1 90 ? -13.164 -9.123 -4.420 1.00 92.44 90 ALA A CA 1
ATOM 713 C C . ALA A 1 90 ? -12.784 -10.432 -5.137 1.00 92.44 90 ALA A C 1
ATOM 715 O O . ALA A 1 90 ? -13.590 -11.363 -5.163 1.00 92.44 90 ALA A O 1
ATOM 716 N N . GLU A 1 91 ? -11.587 -10.525 -5.730 1.00 95.81 91 GLU A N 1
ATOM 717 C CA . GLU A 1 91 ? -11.139 -11.742 -6.404 1.00 95.81 91 GLU A CA 1
ATOM 718 C C . GLU A 1 91 ? -10.938 -12.883 -5.393 1.00 95.81 91 GLU A C 1
ATOM 720 O O . GLU A 1 91 ? -10.130 -12.741 -4.467 1.00 95.81 91 GLU A O 1
ATOM 725 N N . PRO A 1 92 ? -11.586 -14.052 -5.580 1.00 96.81 92 PRO A N 1
ATOM 726 C CA . PRO A 1 92 ? -11.527 -15.150 -4.614 1.00 96.81 92 PRO A CA 1
ATOM 727 C C . PRO A 1 92 ? -10.109 -15.637 -4.307 1.00 96.81 92 PRO A C 1
ATOM 729 O O . PRO A 1 92 ? -9.813 -16.018 -3.179 1.00 96.81 92 PRO A O 1
ATOM 732 N N . SER A 1 93 ? -9.214 -15.612 -5.301 1.00 96.44 93 SER A N 1
ATOM 733 C CA . SER A 1 93 ? -7.814 -15.999 -5.116 1.00 96.44 93 SER A CA 1
ATOM 734 C C . SER A 1 93 ? -7.071 -15.044 -4.180 1.00 96.44 93 SER A C 1
ATOM 736 O O . SER A 1 93 ? -6.231 -15.476 -3.397 1.00 96.44 93 SER A O 1
ATOM 738 N N . PHE A 1 94 ? -7.389 -13.747 -4.239 1.00 96.38 94 PHE A N 1
ATOM 739 C CA . PHE A 1 94 ? -6.756 -12.751 -3.384 1.00 96.38 94 PHE A CA 1
ATOM 740 C C . PHE A 1 94 ? -7.336 -12.798 -1.967 1.00 96.38 94 PHE A C 1
ATOM 742 O O . PHE A 1 94 ? -6.574 -12.841 -1.000 1.00 96.38 94 PHE A O 1
ATOM 749 N N . ASP A 1 95 ? -8.664 -12.886 -1.845 1.00 96.25 95 ASP A N 1
ATOM 750 C CA . ASP A 1 95 ? -9.328 -13.067 -0.552 1.00 96.25 95 ASP A CA 1
ATOM 751 C C . ASP A 1 95 ? -8.805 -14.310 0.180 1.00 96.25 95 ASP A C 1
ATOM 753 O O . ASP A 1 95 ? -8.445 -14.221 1.349 1.00 96.25 95 ASP A O 1
ATOM 757 N N . ALA A 1 96 ? -8.643 -15.442 -0.514 1.00 96.25 96 ALA A N 1
ATOM 758 C CA . ALA A 1 96 ? -8.137 -16.674 0.089 1.00 96.25 96 ALA A CA 1
ATOM 759 C C . ALA A 1 96 ? -6.746 -16.506 0.727 1.00 96.25 96 ALA A C 1
ATOM 761 O O . ALA A 1 96 ? -6.513 -17.004 1.831 1.00 96.25 96 ALA A O 1
ATOM 762 N N . VAL A 1 97 ? -5.827 -15.790 0.068 1.00 97.38 97 VAL A N 1
ATOM 763 C CA . VAL A 1 97 ? -4.478 -15.510 0.596 1.00 97.38 97 VAL A CA 1
ATOM 764 C C . VAL A 1 97 ? -4.563 -14.674 1.868 1.00 97.38 97 VAL A C 1
ATO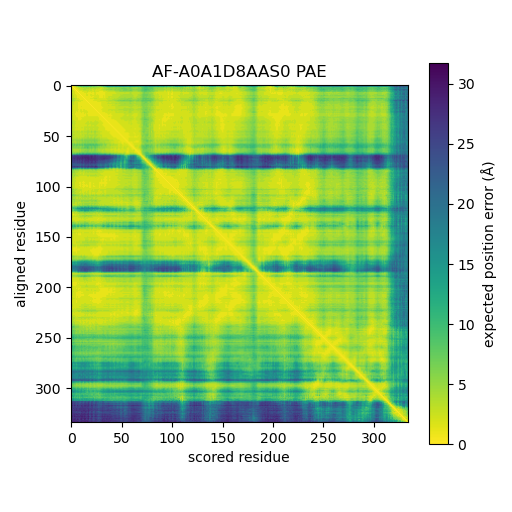M 766 O O . VAL A 1 97 ? -3.968 -15.024 2.890 1.00 97.38 97 VAL A O 1
ATOM 769 N N . VAL A 1 98 ? -5.323 -13.581 1.815 1.00 97.31 98 VAL A N 1
ATOM 770 C CA . VAL A 1 98 ? -5.428 -12.629 2.923 1.00 97.31 98 VAL A CA 1
ATOM 771 C C . VAL A 1 98 ? -6.169 -13.251 4.109 1.00 97.31 98 VAL A C 1
ATOM 773 O O . VAL A 1 98 ? -5.690 -13.159 5.239 1.00 97.31 98 VAL A O 1
ATOM 776 N N . SER A 1 99 ? -7.269 -13.959 3.853 1.00 96.88 99 SER A N 1
ATOM 777 C CA . SER A 1 99 ? -8.046 -14.685 4.859 1.00 96.88 99 SER A CA 1
ATOM 778 C C . SER A 1 99 ? -7.229 -15.794 5.527 1.00 96.88 99 SER A C 1
ATOM 780 O O . SER A 1 99 ? -7.290 -15.966 6.742 1.00 96.88 99 SER A O 1
ATOM 782 N N . THR A 1 100 ? -6.398 -16.519 4.768 1.00 97.12 100 THR A N 1
ATOM 783 C CA . THR A 1 100 ? -5.489 -17.537 5.327 1.00 97.12 100 THR A CA 1
ATOM 784 C C . THR A 1 100 ? -4.448 -16.913 6.253 1.00 97.12 100 THR A C 1
ATOM 786 O O . THR A 1 100 ? -4.190 -17.431 7.342 1.00 97.12 100 THR A O 1
ATOM 789 N N . PHE A 1 101 ? -3.860 -15.788 5.839 1.00 97.25 101 PHE A N 1
ATOM 790 C CA . PHE A 1 101 ? -2.892 -15.050 6.646 1.00 97.25 101 PHE A CA 1
ATOM 791 C C . PHE A 1 101 ? -3.507 -14.542 7.960 1.00 97.25 101 PHE A C 1
ATOM 793 O O . PHE A 1 101 ? -2.923 -14.745 9.028 1.00 97.25 101 PHE A O 1
ATOM 800 N N . LEU A 1 102 ? -4.692 -13.930 7.887 1.00 95.81 102 LEU A N 1
ATOM 801 C CA . LEU A 1 102 ? -5.401 -13.388 9.046 1.00 95.81 102 LEU A CA 1
ATOM 802 C C . LE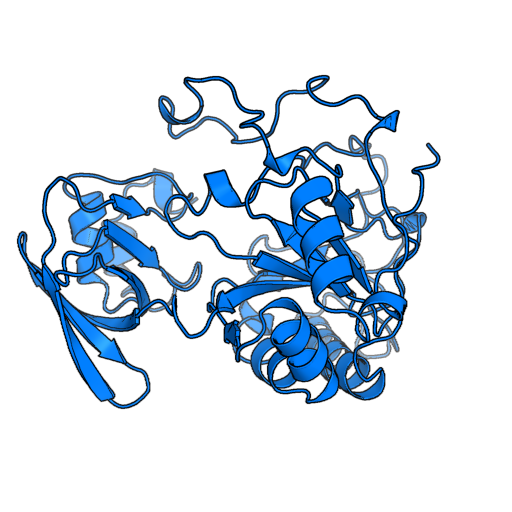U A 1 102 ? -5.981 -14.478 9.960 1.00 95.81 102 LEU A C 1
ATOM 804 O O . LEU A 1 102 ? -6.050 -14.288 11.170 1.00 95.81 102 LEU A O 1
ATOM 808 N N . GLY A 1 103 ? -6.395 -15.618 9.400 1.00 96.38 103 GLY A N 1
ATOM 809 C CA . GLY A 1 103 ? -7.217 -16.615 10.096 1.00 96.38 103 GLY A CA 1
ATOM 810 C C . GLY A 1 103 ? -8.694 -16.212 10.226 1.00 96.38 103 GLY A C 1
ATOM 811 O O . GLY A 1 103 ? -9.473 -16.926 10.853 1.00 96.38 103 GLY A O 1
ATOM 812 N N . GLU A 1 104 ? -9.080 -15.089 9.627 1.00 96.50 104 GLU A N 1
ATOM 813 C CA . GLU A 1 104 ? -10.438 -14.554 9.545 1.00 96.50 104 GLU A CA 1
ATOM 814 C C . GLU A 1 104 ? -10.582 -13.719 8.264 1.00 96.50 104 GLU A C 1
ATOM 816 O O . GLU A 1 104 ? -9.600 -13.482 7.563 1.00 96.50 104 GLU A O 1
ATOM 821 N N . ALA A 1 105 ? -11.796 -13.263 7.951 1.00 95.69 105 ALA A N 1
ATOM 822 C CA . ALA A 1 105 ? -12.021 -12.425 6.776 1.00 95.69 105 ALA A CA 1
ATOM 823 C C . ALA A 1 105 ? -11.313 -11.057 6.908 1.00 95.69 105 ALA A C 1
ATOM 825 O O . ALA A 1 105 ? -11.277 -10.487 8.005 1.00 95.69 105 ALA A O 1
ATOM 826 N N . PRO A 1 106 ? -10.786 -10.486 5.811 1.00 95.56 106 PRO A N 1
ATOM 827 C CA . PRO A 1 106 ? -10.259 -9.131 5.822 1.00 95.56 106 PRO A CA 1
ATOM 828 C C . PRO A 1 106 ? -11.363 -8.073 5.805 1.00 95.56 106 PRO A C 1
ATOM 830 O O . PRO A 1 106 ? -12.387 -8.211 5.139 1.00 95.56 106 PRO A O 1
ATOM 833 N N . THR A 1 107 ? -11.071 -6.937 6.431 1.00 93.38 107 THR A N 1
ATOM 834 C CA . THR A 1 107 ? -11.713 -5.656 6.139 1.00 93.38 107 THR A CA 1
ATOM 835 C C . THR A 1 107 ? -10.734 -4.776 5.379 1.00 93.38 107 THR A C 1
ATOM 837 O O . THR A 1 107 ? -9.704 -4.349 5.907 1.00 93.38 107 THR A O 1
ATOM 840 N N . TRP A 1 108 ? -11.071 -4.474 4.129 1.00 92.00 108 TRP A N 1
ATOM 841 C CA . TRP A 1 108 ? -10.290 -3.572 3.292 1.00 92.00 108 TRP A CA 1
ATOM 842 C C . TRP A 1 108 ? -10.520 -2.119 3.696 1.00 92.00 108 TRP A C 1
ATOM 844 O O . TRP A 1 108 ? -11.650 -1.638 3.766 1.00 92.00 108 TRP A O 1
ATOM 854 N N . VAL A 1 109 ? -9.428 -1.407 3.949 1.00 87.44 109 VAL A N 1
ATOM 855 C CA . VAL A 1 109 ? -9.447 0.001 4.328 1.00 87.44 109 VAL A CA 1
ATOM 856 C C . VAL A 1 109 ? -9.327 0.833 3.050 1.00 87.44 109 VAL A C 1
ATOM 858 O O . VAL A 1 109 ? -8.363 0.638 2.303 1.00 87.44 109 VAL A O 1
ATOM 861 N N . PRO A 1 110 ? -10.217 1.811 2.797 1.00 82.12 110 PRO A N 1
ATOM 862 C CA . PRO A 1 110 ? -10.226 2.604 1.560 1.00 82.12 110 PRO A CA 1
ATOM 863 C C . PRO A 1 110 ? -9.045 3.590 1.416 1.00 82.12 110 PRO A C 1
ATOM 865 O O . PRO A 1 110 ? -9.107 4.537 0.638 1.00 82.12 110 PRO A O 1
ATOM 868 N N . ILE A 1 111 ? -7.928 3.345 2.110 1.00 81.62 111 ILE A N 1
ATOM 869 C CA . ILE A 1 111 ? -6.644 4.033 1.934 1.00 81.62 111 ILE A CA 1
ATOM 870 C C . ILE A 1 111 ? -5.902 3.364 0.767 1.00 81.62 111 ILE A C 1
ATOM 872 O O . ILE A 1 111 ? -4.940 2.612 0.944 1.00 81.62 111 ILE A O 1
ATOM 876 N N . VAL A 1 112 ? -6.364 3.627 -0.453 1.00 84.06 112 VAL A N 1
ATOM 877 C CA . VAL A 1 112 ? -5.806 3.021 -1.669 1.00 84.06 112 VAL A CA 1
ATOM 878 C C . VAL A 1 112 ? -4.944 4.020 -2.428 1.00 84.06 112 VAL A C 1
ATOM 880 O O . VAL A 1 112 ? -5.341 5.161 -2.666 1.00 84.06 112 VAL A O 1
ATOM 883 N N . VAL A 1 113 ? -3.750 3.591 -2.834 1.00 82.62 113 VAL A N 1
ATOM 884 C CA . VAL A 1 113 ? -2.859 4.382 -3.688 1.00 82.62 113 VAL A CA 1
ATOM 885 C C . VAL A 1 113 ? -2.712 3.674 -5.026 1.00 82.62 113 VAL A C 1
ATOM 887 O O . VAL A 1 113 ? -2.089 2.622 -5.128 1.00 82.62 113 VAL A O 1
ATOM 890 N N . HIS A 1 114 ? -3.275 4.281 -6.066 1.00 84.75 114 HIS A N 1
ATOM 891 C CA . HIS A 1 114 ? -3.118 3.836 -7.445 1.00 84.75 114 HIS A CA 1
ATOM 892 C C . HIS A 1 114 ? -1.811 4.439 -7.971 1.00 84.75 114 HIS A C 1
ATOM 894 O O . HIS A 1 114 ? -1.676 5.663 -8.065 1.00 84.75 114 HIS A O 1
ATOM 900 N N . ARG A 1 115 ? -0.807 3.602 -8.256 1.00 84.56 115 ARG A N 1
ATOM 901 C CA . ARG A 1 115 ? 0.511 4.070 -8.692 1.00 84.56 115 ARG A CA 1
ATOM 902 C C . ARG A 1 115 ? 0.690 3.883 -10.184 1.00 84.56 115 ARG A C 1
ATOM 904 O O . ARG A 1 115 ? 0.755 2.774 -10.698 1.00 84.56 115 ARG A O 1
ATOM 911 N N . THR A 1 116 ? 0.892 5.010 -10.842 1.00 87.19 116 THR A N 1
ATOM 912 C CA . THR A 1 116 ? 1.437 5.103 -12.192 1.00 87.19 116 THR A CA 1
ATOM 913 C C . THR A 1 116 ? 2.756 5.848 -12.050 1.00 87.19 116 THR A C 1
ATOM 915 O O . THR A 1 116 ? 2.733 7.064 -11.872 1.00 87.19 116 THR A O 1
ATOM 918 N N . ALA A 1 117 ? 3.906 5.170 -12.009 1.00 88.31 117 ALA A N 1
ATOM 919 C CA . ALA A 1 117 ? 5.213 5.826 -11.840 1.00 88.31 117 ALA A CA 1
ATOM 920 C C . ALA A 1 117 ? 5.909 5.997 -13.203 1.00 88.31 117 ALA A C 1
ATOM 922 O O . ALA A 1 117 ? 6.036 5.013 -13.932 1.00 88.31 117 ALA A O 1
ATOM 923 N N . PRO A 1 118 ? 6.338 7.212 -13.581 1.00 89.06 118 PRO A N 1
ATOM 924 C CA . PRO A 1 118 ? 6.864 7.469 -14.911 1.00 89.06 118 PRO A CA 1
ATOM 925 C C . PRO A 1 118 ? 8.32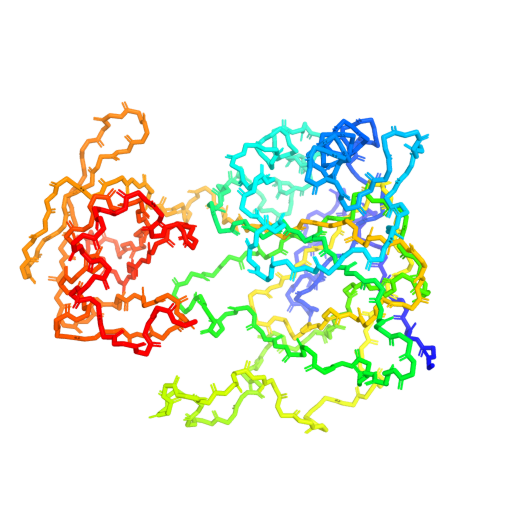7 7.031 -14.993 1.00 89.06 118 PRO A C 1
ATOM 927 O O . PRO A 1 118 ? 8.975 6.900 -13.950 1.00 89.06 118 PRO A O 1
ATOM 930 N N . PRO A 1 119 ? 8.866 6.863 -16.204 1.00 91.00 119 PRO A N 1
ATOM 931 C CA . PRO A 1 119 ? 10.301 6.936 -16.432 1.00 91.00 119 PRO A CA 1
ATOM 932 C C . PRO A 1 119 ? 10.923 8.181 -15.794 1.00 91.00 119 PRO A C 1
ATOM 934 O O . PRO A 1 119 ? 10.300 9.244 -15.740 1.00 91.00 119 PRO A O 1
ATOM 937 N N . LEU A 1 120 ? 12.164 8.062 -15.331 1.00 88.38 120 LEU A N 1
ATOM 938 C CA . LEU A 1 120 ? 12.977 9.218 -14.976 1.00 88.38 120 LEU A CA 1
ATOM 939 C C . LEU A 1 120 ? 13.155 10.121 -16.197 1.00 88.38 120 LEU A C 1
ATOM 941 O O . LEU A 1 120 ? 13.394 9.644 -17.308 1.00 88.38 120 LEU A O 1
ATOM 945 N N . SER A 1 121 ? 13.096 11.432 -15.971 1.00 83.75 121 SER A N 1
ATOM 946 C CA . SER A 1 121 ? 13.414 12.401 -17.014 1.00 83.75 121 SER A CA 1
ATOM 947 C C . SER A 1 121 ? 14.854 12.198 -17.507 1.00 83.75 121 SER A C 1
ATOM 949 O O . SER A 1 121 ? 15.751 11.953 -16.686 1.00 83.75 121 SER A O 1
ATOM 951 N N . PRO A 1 122 ? 15.113 12.322 -18.822 1.00 77.88 122 PRO A N 1
ATOM 952 C CA . PRO A 1 122 ? 16.456 12.181 -19.376 1.00 77.88 122 PRO A CA 1
ATOM 953 C C . PRO A 1 122 ? 17.482 13.048 -18.634 1.00 77.88 122 PRO A C 1
ATOM 955 O O . PRO A 1 122 ? 17.226 14.213 -18.339 1.00 77.88 122 PRO A O 1
ATOM 958 N N . GLY A 1 123 ? 18.642 12.473 -18.308 1.00 76.62 123 GLY A N 1
ATOM 959 C CA . GLY A 1 123 ? 19.715 13.173 -17.590 1.00 76.62 123 GLY A CA 1
ATOM 960 C C . GLY A 1 123 ? 19.498 13.344 -16.081 1.00 76.62 123 GLY A C 1
ATOM 961 O O . GLY A 1 123 ? 20.373 13.887 -15.412 1.00 76.62 123 GLY A O 1
ATOM 962 N N . THR A 1 124 ? 18.382 12.862 -15.524 1.00 81.44 124 THR A N 1
ATOM 963 C CA . THR A 1 124 ? 18.128 12.911 -14.077 1.00 81.44 124 THR A CA 1
ATOM 964 C C . THR A 1 124 ? 18.637 11.641 -13.401 1.00 81.44 124 THR A C 1
ATOM 966 O O . THR A 1 124 ? 18.274 10.530 -13.789 1.00 81.44 124 THR A O 1
ATOM 969 N N . SER A 1 125 ? 19.451 11.788 -12.354 1.00 81.50 125 SER A N 1
ATOM 970 C CA . SER A 1 125 ? 19.764 10.694 -11.436 1.00 81.50 125 SER A CA 1
ATOM 971 C C . SER A 1 125 ? 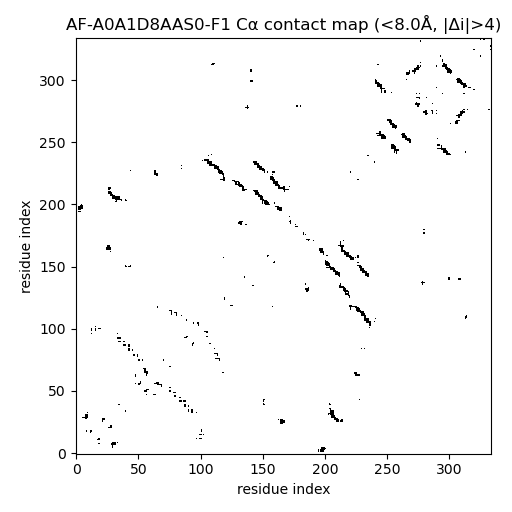18.801 10.719 -10.248 1.00 81.50 125 SER A C 1
ATOM 973 O O . SER A 1 125 ? 18.405 11.776 -9.761 1.00 81.50 125 SER A O 1
ATOM 975 N N . ALA A 1 126 ? 18.404 9.539 -9.783 1.00 86.06 126 ALA A N 1
ATOM 976 C CA . ALA A 1 126 ? 17.611 9.385 -8.573 1.00 86.06 126 ALA A CA 1
ATOM 977 C C . ALA A 1 126 ? 18.271 8.345 -7.673 1.00 86.06 126 ALA A C 1
ATOM 979 O O . ALA A 1 126 ? 18.664 7.270 -8.144 1.00 86.06 126 ALA A O 1
ATOM 980 N N . GLU A 1 127 ? 18.371 8.676 -6.388 1.00 90.00 127 GLU A N 1
ATOM 981 C CA . GLU A 1 127 ? 18.827 7.759 -5.350 1.00 90.00 127 GLU A CA 1
ATOM 982 C C . GLU A 1 127 ? 17.944 6.504 -5.340 1.00 90.00 127 GLU A C 1
ATOM 984 O O . GLU A 1 127 ? 16.714 6.601 -5.370 1.00 90.00 127 GLU A O 1
ATOM 989 N N . THR A 1 128 ? 18.563 5.321 -5.293 1.00 91.12 128 THR A N 1
ATOM 990 C CA . THR A 1 128 ? 17.864 4.027 -5.365 1.00 91.12 128 THR A CA 1
ATOM 991 C C . THR A 1 128 ? 16.752 3.920 -4.321 1.00 91.12 128 THR A C 1
ATOM 993 O O . THR A 1 128 ? 15.632 3.554 -4.666 1.00 91.12 128 THR A O 1
ATOM 996 N N . PHE A 1 129 ? 17.028 4.317 -3.075 1.00 94.25 129 PHE A N 1
ATOM 997 C CA . PHE A 1 129 ? 16.075 4.273 -1.963 1.00 94.25 129 PHE A CA 1
ATOM 998 C C . PHE A 1 129 ? 15.622 5.667 -1.513 1.00 94.25 129 PHE A C 1
ATOM 1000 O O . PHE A 1 129 ? 15.250 5.847 -0.355 1.00 94.25 129 PHE A O 1
ATOM 1007 N N . GLY A 1 130 ? 15.640 6.668 -2.402 1.00 90.31 130 GLY A N 1
ATOM 1008 C CA . GLY A 1 130 ? 15.332 8.064 -2.047 1.00 90.31 130 GLY A CA 1
ATOM 1009 C C . GLY A 1 130 ? 13.908 8.296 -1.518 1.00 90.31 130 GLY A C 1
ATOM 1010 O O . GLY A 1 130 ? 13.644 9.296 -0.860 1.00 90.31 130 GLY A O 1
ATOM 1011 N N . ALA A 1 131 ? 12.986 7.360 -1.770 1.00 90.12 131 ALA A N 1
ATOM 1012 C CA . ALA A 1 131 ? 11.603 7.390 -1.286 1.00 90.12 131 ALA A CA 1
ATOM 1013 C C . ALA A 1 131 ? 11.364 6.511 -0.037 1.00 90.12 131 ALA A C 1
ATOM 1015 O O . ALA A 1 131 ? 10.235 6.082 0.199 1.00 90.12 131 ALA A O 1
ATOM 1016 N N . ARG A 1 132 ? 12.410 6.186 0.732 1.00 93.75 132 ARG A N 1
ATOM 1017 C CA . ARG A 1 132 ? 12.333 5.317 1.920 1.00 93.75 132 ARG A CA 1
ATOM 1018 C C . ARG A 1 132 ? 11.454 5.886 3.041 1.00 93.75 132 ARG A C 1
ATOM 1020 O O . ARG A 1 132 ? 11.654 7.016 3.490 1.00 93.75 132 ARG A O 1
ATOM 1027 N N . HIS A 1 133 ? 10.503 5.088 3.518 1.00 93.00 133 HIS A N 1
ATOM 1028 C CA . HIS A 1 133 ? 9.613 5.429 4.632 1.00 93.00 133 HIS A CA 1
ATOM 1029 C C . HIS A 1 133 ? 9.005 4.179 5.293 1.00 93.00 133 HIS A C 1
ATOM 1031 O O . HIS A 1 133 ? 9.183 3.065 4.805 1.00 93.00 133 HIS A O 1
ATOM 1037 N N . GLN A 1 134 ? 8.292 4.377 6.405 1.00 91.38 134 GLN A N 1
ATOM 1038 C CA . GLN A 1 134 ? 7.344 3.428 6.996 1.00 91.38 134 GLN A CA 1
ATOM 1039 C C . GLN A 1 134 ? 5.934 4.014 6.840 1.00 91.38 134 GLN A C 1
ATOM 1041 O O . GLN A 1 134 ? 5.728 5.200 7.094 1.00 91.38 134 GLN A O 1
ATOM 1046 N N . ASP A 1 135 ? 4.949 3.209 6.446 1.00 87.25 135 ASP A N 1
ATOM 1047 C CA . ASP A 1 135 ? 3.570 3.679 6.238 1.00 87.25 135 ASP A CA 1
ATOM 1048 C C . ASP A 1 135 ? 2.927 4.153 7.553 1.00 87.25 135 ASP A C 1
ATOM 1050 O O . ASP A 1 135 ? 2.144 5.107 7.559 1.00 87.25 135 ASP A O 1
ATOM 1054 N N . GLY A 1 136 ? 3.288 3.536 8.682 1.00 81.25 136 GLY A N 1
ATOM 1055 C CA . GLY A 1 136 ? 2.737 3.827 10.005 1.00 81.25 136 GLY A CA 1
ATOM 1056 C C . GLY A 1 136 ? 2.905 5.287 10.432 1.00 81.25 136 GLY A C 1
ATOM 1057 O O . GLY A 1 136 ? 2.025 5.834 11.094 1.00 81.25 136 GLY A O 1
ATOM 1058 N N . ILE A 1 137 ? 3.949 5.983 9.965 1.00 76.81 137 ILE A N 1
ATOM 1059 C CA . ILE A 1 137 ? 4.149 7.405 10.288 1.00 76.81 137 ILE A CA 1
ATOM 1060 C C . ILE A 1 137 ? 3.029 8.293 9.718 1.00 76.81 137 ILE A C 1
ATOM 1062 O O . ILE A 1 137 ? 2.582 9.261 10.342 1.00 76.81 137 ILE A O 1
ATOM 1066 N N . TYR A 1 138 ? 2.497 7.903 8.558 1.00 72.62 138 TYR A N 1
ATOM 1067 C CA . TYR A 1 138 ? 1.390 8.568 7.876 1.00 72.62 138 TYR A CA 1
ATOM 1068 C C . TYR A 1 138 ? 0.022 8.040 8.313 1.00 72.62 138 TYR A C 1
ATOM 1070 O O . TYR A 1 138 ? -0.999 8.667 8.008 1.00 72.62 138 TYR A O 1
ATOM 1078 N N . ASN A 1 139 ? -0.024 6.972 9.106 1.00 71.88 139 ASN A N 1
ATOM 1079 C CA . ASN A 1 139 ? -1.255 6.283 9.474 1.00 71.88 139 ASN A CA 1
ATOM 1080 C C . ASN A 1 139 ? -1.305 5.890 10.963 1.00 71.88 139 ASN A C 1
ATOM 1082 O O . ASN A 1 139 ? -1.866 4.855 11.307 1.00 71.88 139 ASN A O 1
ATOM 1086 N N . TYR A 1 140 ? -0.728 6.720 11.837 1.00 67.69 140 TYR A N 1
ATOM 1087 C CA . TYR A 1 140 ? -0.644 6.449 13.274 1.00 67.69 140 TYR A CA 1
ATOM 1088 C C . TYR A 1 140 ? -2.005 6.064 13.869 1.00 67.69 140 TYR A C 1
ATOM 1090 O O . TYR A 1 140 ? -2.990 6.760 13.628 1.00 67.69 140 TYR A O 1
ATOM 1098 N N . GLY A 1 141 ? -2.047 4.978 14.643 1.00 69.00 141 GLY A N 1
ATOM 1099 C CA . GLY A 1 141 ? -3.270 4.462 15.267 1.00 69.00 141 GLY A CA 1
ATOM 1100 C C . GLY A 1 141 ? -4.083 3.485 14.409 1.00 69.00 141 GLY A C 1
ATOM 1101 O O . GLY A 1 141 ? -5.068 2.950 14.906 1.00 69.00 141 GLY A O 1
ATOM 1102 N N . ILE A 1 142 ? -3.682 3.219 13.159 1.00 79.00 142 ILE A N 1
ATOM 1103 C CA . ILE A 1 142 ? -4.234 2.124 12.346 1.00 79.00 142 ILE A CA 1
ATOM 1104 C C . ILE A 1 142 ? -3.128 1.109 12.087 1.00 79.00 142 ILE A C 1
ATOM 1106 O O . ILE A 1 142 ? -2.208 1.381 11.316 1.00 79.00 142 ILE A O 1
ATOM 1110 N N . ASP A 1 143 ? -3.229 -0.066 12.701 1.00 83.69 143 ASP A N 1
ATOM 1111 C CA . ASP A 1 143 ? -2.253 -1.141 12.508 1.00 83.69 143 ASP A CA 1
ATOM 1112 C C . ASP A 1 143 ? -2.629 -2.045 11.329 1.00 83.69 143 ASP A C 1
ATOM 1114 O O . ASP A 1 143 ? -2.899 -3.235 11.466 1.00 83.69 143 ASP A O 1
ATOM 1118 N N . PHE A 1 144 ? -2.746 -1.441 10.147 1.00 91.94 144 PHE A N 1
ATOM 1119 C CA . PHE A 1 144 ? -3.058 -2.192 8.937 1.00 91.94 144 PHE A CA 1
ATOM 1120 C C . PHE A 1 144 ? -1.848 -2.969 8.417 1.00 91.94 144 PHE A C 1
ATOM 1122 O O . PHE A 1 144 ? -0.684 -2.637 8.669 1.00 91.94 144 PHE A O 1
ATOM 1129 N N . VAL A 1 145 ? -2.141 -3.924 7.541 1.00 96.56 145 VAL A N 1
ATOM 1130 C CA . VAL A 1 145 ? -1.166 -4.492 6.613 1.00 96.56 145 VAL A CA 1
ATOM 1131 C C . VAL A 1 145 ? -1.281 -3.781 5.271 1.00 96.56 145 VAL A C 1
ATOM 1133 O O . VAL A 1 145 ? -2.381 -3.643 4.730 1.00 96.56 145 VAL A O 1
ATOM 1136 N N . THR A 1 146 ? -0.151 -3.326 4.725 1.00 96.62 146 THR A N 1
ATOM 1137 C CA . THR A 1 146 ? -0.101 -2.822 3.349 1.00 96.62 146 THR A CA 1
ATOM 1138 C C . THR A 1 146 ? 0.112 -3.988 2.399 1.00 96.62 146 THR A C 1
ATOM 1140 O O . THR A 1 146 ? 1.011 -4.806 2.578 1.00 96.62 146 THR A O 1
ATOM 1143 N N . CYS A 1 147 ? -0.707 -4.032 1.359 1.00 96.56 147 CYS A N 1
ATOM 1144 C CA . CYS A 1 147 ? -0.641 -4.975 0.267 1.00 96.56 147 CYS A CA 1
ATOM 1145 C C . CYS A 1 147 ? -0.309 -4.229 -1.026 1.00 96.56 147 CYS A C 1
ATOM 1147 O O . CYS A 1 147 ? -1.101 -3.421 -1.515 1.00 96.56 147 CYS A O 1
ATOM 1149 N N . TRP A 1 148 ? 0.869 -4.489 -1.576 1.00 97.81 148 TRP A N 1
ATOM 1150 C CA . TRP A 1 148 ? 1.328 -3.939 -2.840 1.00 97.81 148 TRP A CA 1
ATOM 1151 C C . TRP A 1 148 ? 1.185 -4.983 -3.946 1.00 97.81 148 TRP A C 1
ATOM 1153 O O . TRP A 1 148 ? 1.721 -6.087 -3.840 1.00 97.81 148 TRP A O 1
ATOM 1163 N N . VAL A 1 149 ? 0.463 -4.627 -5.009 1.00 97.62 149 VAL A N 1
ATOM 1164 C CA . VAL A 1 149 ? 0.149 -5.521 -6.129 1.00 97.62 149 VAL A CA 1
ATOM 1165 C C . VAL A 1 149 ? 0.705 -4.937 -7.437 1.00 97.62 149 VAL A C 1
ATOM 1167 O O . VAL A 1 149 ? 0.312 -3.830 -7.831 1.00 97.62 149 VAL A O 1
ATOM 1170 N N . PRO A 1 150 ? 1.619 -5.639 -8.133 1.00 97.56 150 PRO A N 1
ATOM 1171 C CA . PRO A 1 150 ? 2.050 -5.289 -9.479 1.00 97.56 150 PRO A CA 1
ATOM 1172 C C . PRO A 1 150 ? 0.926 -5.563 -10.490 1.00 97.56 150 PRO A C 1
ATOM 1174 O O . PRO A 1 150 ? 0.377 -6.660 -10.554 1.00 97.56 150 PRO A O 1
ATOM 1177 N N . LEU A 1 151 ? 0.611 -4.578 -11.335 1.00 96.06 151 LEU A N 1
ATOM 1178 C CA . LEU A 1 151 ? -0.389 -4.736 -12.407 1.00 96.06 151 LEU A CA 1
ATOM 1179 C C . LEU A 1 151 ? 0.244 -5.124 -13.752 1.00 96.06 151 LEU A C 1
ATOM 1181 O O . LEU A 1 151 ? -0.418 -5.196 -14.783 1.00 96.06 151 LEU A O 1
ATOM 1185 N N . MET A 1 152 ? 1.556 -5.330 -13.755 1.00 96.12 152 MET A N 1
ATOM 1186 C CA . MET A 1 152 ? 2.364 -5.706 -14.906 1.00 96.12 152 MET A CA 1
ATOM 1187 C C . MET A 1 152 ? 3.646 -6.382 -14.416 1.00 96.12 152 MET A C 1
ATOM 1189 O O . MET A 1 152 ? 3.968 -6.325 -13.230 1.00 96.12 152 MET A O 1
ATOM 1193 N N . ASP A 1 153 ? 4.412 -6.960 -15.333 1.00 97.75 153 ASP A N 1
ATOM 1194 C CA . ASP A 1 153 ? 5.766 -7.414 -15.032 1.00 97.75 153 ASP A CA 1
ATOM 1195 C C . ASP A 1 153 ? 6.675 -6.218 -14.717 1.00 97.75 153 ASP A C 1
ATOM 1197 O O . ASP A 1 153 ? 6.733 -5.241 -15.471 1.00 97.75 153 ASP A O 1
ATOM 1201 N N . ILE A 1 154 ? 7.384 -6.293 -13.592 1.00 97.56 154 ILE A N 1
ATOM 1202 C CA . ILE A 1 154 ? 8.206 -5.208 -13.051 1.00 97.56 154 ILE A CA 1
ATOM 1203 C C . ILE A 1 154 ? 9.572 -5.790 -12.654 1.00 97.56 154 ILE A C 1
ATOM 1205 O O . ILE A 1 154 ? 9.774 -6.272 -11.537 1.00 97.56 154 ILE A O 1
ATOM 1209 N N . GLY A 1 155 ? 10.507 -5.738 -13.606 1.00 95.62 155 GLY A N 1
ATOM 1210 C CA . GLY A 1 155 ? 11.919 -6.088 -13.405 1.00 95.62 155 GLY A CA 1
ATOM 1211 C C . GLY A 1 155 ? 12.780 -4.891 -12.992 1.00 95.62 155 GLY A C 1
ATOM 1212 O O . GLY A 1 155 ? 12.255 -3.808 -12.703 1.00 95.62 155 GLY A O 1
ATOM 1213 N N . ASP A 1 156 ? 14.099 -5.068 -12.992 1.00 93.00 156 ASP A N 1
ATOM 1214 C CA . ASP A 1 156 ? 15.080 -4.062 -12.553 1.00 93.00 156 ASP A CA 1
ATOM 1215 C C . ASP A 1 156 ? 14.869 -2.666 -13.165 1.00 93.00 156 ASP A C 1
ATOM 1217 O O . ASP A 1 156 ? 14.693 -1.691 -12.428 1.00 93.00 156 ASP A O 1
ATOM 1221 N N . GLU A 1 157 ? 14.796 -2.569 -14.497 1.00 93.56 157 GLU A N 1
ATOM 1222 C CA . GLU A 1 157 ? 14.680 -1.288 -15.216 1.00 93.56 157 GLU A CA 1
ATOM 1223 C C . GLU A 1 157 ? 13.379 -0.538 -14.913 1.00 93.56 157 GLU A C 1
ATOM 1225 O O . GLU A 1 157 ? 13.353 0.689 -14.873 1.00 93.56 157 GLU A O 1
ATOM 1230 N N . VAL A 1 158 ? 12.283 -1.249 -14.647 1.00 95.31 158 VAL A N 1
ATOM 1231 C CA . VAL A 1 158 ? 10.986 -0.626 -14.323 1.00 95.31 158 VAL A CA 1
ATOM 1232 C C . VAL A 1 158 ? 10.993 -0.059 -12.886 1.00 95.31 158 VAL A C 1
ATOM 1234 O O . VAL A 1 158 ? 10.103 0.696 -12.473 1.00 95.31 158 VAL A O 1
ATOM 1237 N N . GLY A 1 159 ? 12.023 -0.371 -12.093 1.00 93.56 159 GLY A N 1
ATOM 1238 C CA . GLY A 1 159 ? 12.020 -0.141 -10.652 1.00 93.56 159 GLY A CA 1
ATOM 1239 C C . GLY A 1 159 ? 10.976 -1.045 -10.012 1.00 93.56 159 GLY A C 1
ATOM 1240 O O . GLY A 1 159 ? 10.695 -2.096 -10.545 1.00 93.56 159 GLY A O 1
ATOM 1241 N N . GLY A 1 160 ? 10.368 -0.673 -8.898 1.00 95.12 160 GLY A N 1
ATOM 1242 C CA . GLY A 1 160 ? 9.414 -1.525 -8.191 1.00 95.12 160 GLY A CA 1
ATOM 1243 C C . GLY A 1 160 ? 9.318 -1.073 -6.750 1.00 95.12 160 GLY A C 1
ATOM 1244 O O . GLY A 1 160 ? 9.628 0.084 -6.460 1.00 95.12 160 GLY A O 1
ATOM 1245 N N . LEU A 1 161 ? 8.926 -1.971 -5.858 1.00 97.44 161 LEU A N 1
ATOM 1246 C CA . LEU A 1 161 ? 9.006 -1.734 -4.424 1.00 97.44 161 LEU A CA 1
ATOM 1247 C C . LEU A 1 161 ? 10.160 -2.551 -3.837 1.00 97.44 161 LEU A C 1
ATOM 1249 O O . LEU A 1 161 ? 10.292 -3.733 -4.147 1.00 97.44 161 LEU A O 1
ATOM 1253 N N . ALA A 1 162 ? 11.001 -1.922 -3.025 1.00 98.06 162 ALA A N 1
ATOM 1254 C CA . ALA A 1 162 ? 11.963 -2.611 -2.173 1.00 98.06 162 ALA A CA 1
ATOM 1255 C C . ALA A 1 162 ? 11.551 -2.451 -0.711 1.00 98.06 162 ALA A C 1
ATOM 1257 O O . ALA A 1 162 ? 10.951 -1.438 -0.345 1.00 98.06 162 ALA A O 1
ATOM 1258 N N . VAL A 1 163 ? 11.883 -3.440 0.108 1.00 98.56 163 VAL A N 1
ATOM 1259 C CA . VAL A 1 163 ? 11.514 -3.520 1.528 1.00 98.56 163 VAL A CA 1
ATOM 1260 C C . VAL A 1 163 ? 12.686 -4.019 2.358 1.00 98.56 163 VAL A C 1
ATOM 1262 O O . VAL A 1 163 ? 13.630 -4.592 1.820 1.00 98.56 163 VAL A O 1
ATOM 1265 N N . VAL A 1 164 ? 12.619 -3.825 3.671 1.00 98.50 164 VAL A N 1
ATOM 1266 C CA . VAL A 1 164 ? 13.661 -4.259 4.607 1.00 98.50 164 VAL A CA 1
ATOM 1267 C C . VAL A 1 164 ? 13.040 -5.220 5.623 1.00 98.50 164 VAL A C 1
ATOM 1269 O O . VAL A 1 164 ? 12.387 -4.757 6.565 1.00 98.50 164 VAL A O 1
ATOM 1272 N N . PRO A 1 165 ? 13.203 -6.545 5.455 1.00 98.56 165 PRO A N 1
ATOM 1273 C CA . PRO A 1 165 ? 12.710 -7.519 6.425 1.00 98.56 165 PRO A CA 1
ATOM 1274 C C . PRO A 1 165 ? 13.218 -7.234 7.846 1.00 98.56 165 PRO A C 1
ATOM 1276 O O . PRO A 1 165 ? 14.372 -6.858 8.047 1.00 98.56 165 PRO A O 1
ATOM 1279 N N . GLY A 1 166 ? 12.344 -7.378 8.839 1.00 98.12 166 GLY A N 1
ATOM 1280 C CA . GLY A 1 166 ? 12.622 -7.188 10.263 1.00 98.12 166 GLY A CA 1
ATOM 1281 C C . GLY A 1 166 ? 12.615 -5.731 10.739 1.00 98.12 166 GLY A C 1
ATOM 1282 O O . GLY A 1 166 ? 12.643 -5.486 11.946 1.00 98.12 166 GLY A O 1
ATOM 1283 N N . SER A 1 167 ? 12.551 -4.758 9.823 1.00 97.50 167 SER A N 1
ATOM 1284 C CA . SER A 1 167 ? 12.594 -3.325 10.158 1.00 97.50 167 SER A CA 1
ATOM 1285 C C . SER A 1 167 ? 11.347 -2.808 10.882 1.00 97.50 167 SER A C 1
ATOM 1287 O O . SER A 1 167 ? 11.407 -1.765 11.529 1.00 97.50 167 SER A O 1
ATOM 1289 N N . HIS A 1 168 ? 10.238 -3.553 10.848 1.00 95.31 168 HIS A N 1
ATOM 1290 C CA . HIS A 1 168 ? 8.995 -3.220 11.552 1.00 95.31 168 HIS A CA 1
ATOM 1291 C C . HIS A 1 168 ? 9.111 -3.198 13.071 1.00 95.31 168 HIS A C 1
ATOM 1293 O O . HIS A 1 168 ? 8.254 -2.626 13.739 1.00 95.31 168 HIS A O 1
ATOM 1299 N N . LYS A 1 169 ? 10.172 -3.792 13.622 1.00 94.56 169 LYS A N 1
ATOM 1300 C CA . LYS A 1 169 ? 10.409 -3.889 15.067 1.00 94.56 169 LYS A CA 1
ATOM 1301 C C . LYS A 1 169 ? 10.887 -2.577 15.697 1.00 94.56 169 LYS A C 1
ATOM 1303 O O . LYS A 1 169 ? 11.006 -2.511 16.918 1.00 94.56 169 LYS A O 1
ATOM 1308 N N . ALA A 1 170 ? 11.180 -1.548 14.900 1.00 88.69 170 ALA A N 1
ATOM 1309 C CA . ALA A 1 170 ? 11.639 -0.255 15.393 1.00 88.69 170 ALA A CA 1
ATOM 1310 C C . ALA A 1 170 ? 11.079 0.911 14.568 1.00 88.69 170 ALA A C 1
ATOM 1312 O O . ALA A 1 170 ? 10.842 0.801 13.365 1.00 88.69 170 ALA A O 1
ATOM 1313 N N . SER A 1 171 ? 10.926 2.069 15.212 1.00 87.19 171 SER A N 1
ATOM 1314 C CA . SER A 1 171 ? 10.827 3.336 14.483 1.00 87.19 171 SER A CA 1
ATOM 1315 C C . SER A 1 171 ? 12.207 3.695 13.939 1.00 87.19 171 SER A C 1
ATOM 1317 O O . SER A 1 171 ? 13.182 3.690 14.691 1.00 87.19 171 SER A O 1
ATOM 1319 N N . LEU A 1 172 ? 12.289 4.019 12.648 1.00 86.88 172 LEU A N 1
ATOM 1320 C CA . LEU A 1 172 ? 13.541 4.414 11.983 1.00 86.88 172 LEU A CA 1
ATOM 1321 C C . LEU A 1 172 ? 13.656 5.929 11.784 1.00 86.88 172 LEU A C 1
ATOM 1323 O O . LEU A 1 172 ? 14.478 6.407 11.004 1.00 86.88 172 LEU A O 1
ATOM 1327 N N . TYR A 1 173 ? 12.807 6.685 12.473 1.00 84.12 173 TYR A N 1
ATOM 1328 C CA . TYR A 1 173 ? 12.772 8.136 12.400 1.00 84.12 173 TYR A CA 1
ATOM 1329 C C . TYR A 1 173 ? 13.414 8.773 13.632 1.00 84.12 173 TYR A C 1
ATOM 1331 O O . TYR A 1 173 ? 13.341 8.205 14.727 1.00 84.12 173 TYR A O 1
ATOM 1339 N N . PRO A 1 174 ? 13.978 9.986 13.490 1.00 79.44 174 PRO A N 1
ATOM 1340 C CA . PRO A 1 174 ? 14.366 10.799 14.633 1.00 79.44 174 PRO A CA 1
ATOM 1341 C C . PRO A 1 174 ? 13.182 11.024 15.598 1.00 79.44 174 PRO A C 1
ATOM 1343 O O . PRO A 1 174 ? 12.046 11.176 15.136 1.00 79.44 174 PRO A O 1
ATOM 1346 N N . PRO A 1 175 ? 13.410 11.084 16.926 1.00 72.88 175 PRO A N 1
ATOM 1347 C CA . PRO A 1 175 ? 12.341 11.247 17.922 1.00 72.88 175 PRO A CA 1
ATOM 1348 C C . PRO A 1 175 ? 11.457 12.493 17.743 1.00 72.88 175 PRO A C 1
ATOM 1350 O O . PRO A 1 175 ? 10.346 12.551 18.263 1.00 72.88 175 PRO A O 1
ATOM 1353 N N . ASP A 1 176 ? 11.946 13.510 17.041 1.00 69.69 176 ASP A N 1
ATOM 1354 C CA . ASP A 1 176 ? 11.313 14.808 16.833 1.00 69.69 176 ASP A CA 1
ATOM 1355 C C . ASP A 1 176 ? 10.723 14.998 15.430 1.00 69.69 176 ASP A C 1
ATOM 1357 O O . ASP A 1 176 ? 10.281 16.100 15.112 1.00 69.69 176 ASP A O 1
ATOM 1361 N N . VAL A 1 177 ? 10.628 13.933 14.623 1.00 67.81 177 VAL A N 1
ATOM 1362 C CA . VAL A 1 177 ? 10.138 13.975 13.230 1.00 67.81 177 VAL A CA 1
ATOM 1363 C C . VAL A 1 177 ? 8.762 14.641 13.054 1.00 67.81 177 VAL A C 1
ATOM 1365 O O . VAL A 1 177 ? 8.445 15.128 11.974 1.00 67.81 177 VAL A O 1
ATOM 1368 N N . PHE A 1 178 ? 7.947 14.705 14.110 1.00 59.09 178 PHE A N 1
ATOM 1369 C CA . PHE A 1 178 ? 6.619 15.328 14.096 1.00 59.09 178 PHE A CA 1
ATOM 1370 C C . PHE A 1 178 ? 6.572 16.769 14.623 1.00 59.09 178 PHE A C 1
ATOM 1372 O O . PHE A 1 178 ? 5.497 17.365 14.635 1.00 59.09 178 PHE A O 1
ATOM 1379 N N . LYS A 1 179 ? 7.687 17.337 15.101 1.00 58.75 179 LYS A N 1
ATOM 1380 C CA . LYS A 1 179 ? 7.694 18.699 15.665 1.00 58.75 179 LYS A CA 1
ATOM 1381 C C . LYS A 1 179 ? 7.622 19.788 14.600 1.00 58.75 179 LYS A C 1
ATOM 1383 O O . LYS A 1 179 ? 7.182 20.891 14.910 1.00 58.75 179 LYS A O 1
ATOM 1388 N N . ASP A 1 180 ? 8.035 19.485 13.373 1.00 55.03 180 ASP A N 1
ATOM 1389 C CA . ASP A 1 180 ? 7.970 20.413 12.250 1.00 55.03 180 ASP A CA 1
ATOM 1390 C C . ASP A 1 180 ? 7.015 19.888 11.160 1.00 55.03 180 ASP A C 1
ATOM 1392 O O . ASP A 1 180 ? 7.340 18.913 10.475 1.00 55.03 180 ASP A O 1
ATOM 1396 N N . PRO A 1 181 ? 5.854 20.536 10.946 1.00 47.66 181 PRO A N 1
ATOM 1397 C CA . PRO A 1 181 ? 4.898 20.152 9.907 1.00 47.66 181 PRO A CA 1
ATOM 1398 C C . PRO A 1 181 ? 5.440 20.310 8.472 1.00 47.66 181 PRO A C 1
ATOM 1400 O O . PRO A 1 181 ? 4.811 19.815 7.534 1.00 47.66 181 PRO A O 1
ATOM 1403 N N . ASN A 1 182 ? 6.597 20.960 8.283 1.00 43.34 182 ASN A N 1
ATOM 1404 C CA . ASN A 1 182 ? 7.273 21.095 6.990 1.00 43.34 182 ASN A CA 1
ATOM 1405 C C . ASN A 1 182 ? 8.363 20.041 6.740 1.00 43.34 182 ASN A C 1
ATOM 1407 O O . ASN A 1 182 ? 8.885 19.962 5.623 1.00 43.34 182 ASN A O 1
ATOM 1411 N N . THR A 1 183 ? 8.716 19.219 7.732 1.00 52.62 183 THR A N 1
ATOM 1412 C CA . THR A 1 183 ? 9.765 18.212 7.564 1.00 52.62 183 THR A CA 1
ATOM 1413 C C . THR A 1 183 ? 9.279 17.100 6.633 1.00 52.62 183 THR A C 1
ATOM 1415 O O . THR A 1 183 ? 8.266 16.442 6.871 1.00 52.62 183 THR A O 1
ATOM 1418 N N . ARG A 1 184 ? 10.012 16.871 5.535 1.00 53.22 184 ARG A N 1
ATOM 1419 C CA . ARG A 1 184 ? 9.775 15.734 4.635 1.00 53.22 184 ARG A CA 1
ATOM 1420 C C . ARG A 1 184 ? 10.035 14.449 5.423 1.00 53.22 184 ARG A C 1
ATOM 1422 O O . ARG A 1 184 ? 11.177 14.153 5.762 1.00 53.22 184 ARG A O 1
ATOM 1429 N N . VAL A 1 185 ? 8.979 13.693 5.708 1.00 65.38 185 VAL A N 1
ATOM 1430 C CA . VAL A 1 185 ? 9.032 12.495 6.557 1.00 65.38 185 VAL A CA 1
ATOM 1431 C C . VAL A 1 185 ? 9.596 11.296 5.774 1.00 65.38 185 VAL A C 1
ATOM 1433 O O . VAL A 1 185 ? 8.893 10.370 5.371 1.00 65.38 185 VAL A O 1
ATOM 1436 N N . GLY A 1 186 ? 10.895 11.330 5.502 1.00 79.56 186 GLY A N 1
ATOM 1437 C CA . GLY A 1 186 ? 11.661 10.198 4.983 1.00 79.56 186 GLY A CA 1
ATOM 1438 C C . GLY A 1 186 ? 12.533 9.603 6.080 1.00 79.56 186 GLY A C 1
ATOM 1439 O O . GLY A 1 186 ? 12.961 10.317 6.987 1.00 79.56 186 GLY A O 1
ATOM 1440 N N . ILE A 1 187 ? 12.807 8.302 6.004 1.00 89.19 187 ILE A N 1
ATOM 1441 C CA . ILE A 1 187 ? 13.868 7.718 6.836 1.00 89.19 187 ILE A CA 1
ATOM 1442 C C . ILE A 1 187 ? 15.182 8.410 6.426 1.00 89.19 187 ILE A C 1
ATOM 1444 O O . ILE A 1 187 ? 15.432 8.525 5.219 1.00 89.19 187 ILE A O 1
ATOM 1448 N N . PRO A 1 188 ? 16.020 8.903 7.358 1.00 89.19 188 PRO A N 1
ATOM 1449 C CA . PRO A 1 188 ? 17.248 9.598 6.987 1.00 89.19 188 PRO A CA 1
ATOM 1450 C C . PRO A 1 188 ? 18.153 8.741 6.084 1.00 89.19 188 PRO A C 1
ATOM 1452 O O . PRO A 1 188 ? 18.102 7.506 6.146 1.00 89.19 188 PRO A O 1
ATOM 1455 N N . PRO A 1 189 ? 18.972 9.357 5.208 1.00 86.12 189 PRO A N 1
ATOM 1456 C CA . PRO A 1 189 ? 20.036 8.635 4.506 1.00 86.12 189 PRO A CA 1
ATOM 1457 C C . PRO A 1 189 ? 20.898 7.824 5.474 1.00 86.12 189 PRO A C 1
ATOM 1459 O O . PRO A 1 189 ? 20.995 8.170 6.650 1.00 86.12 189 PRO A O 1
ATOM 1462 N N . ASP A 1 190 ? 21.459 6.717 4.992 1.00 87.75 190 ASP A N 1
ATOM 1463 C CA . ASP A 1 190 ? 22.391 5.847 5.727 1.00 87.75 190 ASP A CA 1
ATOM 1464 C C . ASP A 1 190 ? 21.836 5.162 6.994 1.00 87.75 190 ASP A C 1
ATOM 1466 O O . ASP A 1 190 ? 22.530 4.367 7.623 1.00 87.75 190 ASP A O 1
ATOM 1470 N N . THR A 1 191 ? 20.564 5.391 7.347 1.00 92.88 191 THR A N 1
ATOM 1471 C CA . THR A 1 191 ? 19.903 4.714 8.484 1.00 92.88 191 THR A CA 1
ATOM 1472 C C . THR A 1 191 ? 19.790 3.206 8.258 1.00 92.88 191 THR A C 1
ATOM 1474 O O . THR A 1 191 ? 19.807 2.424 9.206 1.00 92.88 191 THR A O 1
ATOM 1477 N N . ILE A 1 192 ? 19.660 2.792 6.996 1.00 95.19 192 ILE A N 1
ATOM 1478 C CA . ILE A 1 192 ? 19.521 1.395 6.595 1.00 95.19 192 ILE A CA 1
ATOM 1479 C C . ILE A 1 192 ? 20.625 1.084 5.583 1.00 95.19 192 ILE A C 1
ATOM 1481 O O . ILE A 1 192 ? 20.654 1.729 4.534 1.00 95.19 192 ILE A O 1
ATOM 1485 N N . PRO A 1 193 ? 21.493 0.090 5.839 1.00 95.19 193 PRO A N 1
ATOM 1486 C CA . PRO A 1 193 ? 22.482 -0.345 4.862 1.00 95.19 193 PRO A CA 1
ATOM 1487 C C . PRO A 1 193 ? 21.821 -0.844 3.572 1.00 95.19 193 PRO A C 1
ATOM 1489 O O . PRO A 1 193 ? 20.854 -1.604 3.629 1.00 95.19 193 PRO A O 1
ATOM 1492 N N . ASP A 1 194 ? 22.390 -0.516 2.411 1.00 94.88 194 ASP A N 1
ATOM 1493 C CA . ASP A 1 194 ? 21.877 -0.954 1.102 1.00 94.88 194 ASP A CA 1
ATOM 1494 C C . ASP A 1 194 ? 21.678 -2.478 1.013 1.00 94.88 194 ASP A C 1
ATOM 1496 O O . ASP A 1 194 ? 20.689 -2.958 0.460 1.00 94.88 194 ASP A O 1
ATOM 1500 N N . ALA A 1 195 ? 22.575 -3.249 1.635 1.00 95.44 195 ALA A N 1
ATOM 1501 C CA . ALA A 1 195 ? 22.523 -4.711 1.675 1.00 95.44 195 ALA A CA 1
ATOM 1502 C C . ALA A 1 195 ? 21.369 -5.286 2.522 1.00 95.44 195 ALA A C 1
ATOM 1504 O O . ALA A 1 195 ? 21.158 -6.497 2.505 1.00 95.44 195 ALA A O 1
ATOM 1505 N N . ALA A 1 196 ? 20.631 -4.467 3.276 1.00 97.06 196 ALA A N 1
ATOM 1506 C CA . ALA A 1 196 ? 19.456 -4.904 4.034 1.00 97.06 196 ALA A CA 1
ATOM 1507 C C . ALA A 1 196 ? 18.172 -4.901 3.185 1.00 97.06 196 ALA A C 1
ATOM 1509 O O . ALA A 1 196 ? 17.188 -5.547 3.543 1.00 97.06 196 ALA A O 1
ATOM 1510 N N . TRP A 1 197 ? 18.180 -4.197 2.053 1.00 97.94 197 TRP A N 1
ATOM 1511 C CA . TRP A 1 197 ? 17.027 -4.112 1.170 1.00 97.94 197 TRP A CA 1
ATOM 1512 C C . TRP A 1 197 ? 16.829 -5.410 0.395 1.00 97.94 197 TRP A C 1
ATOM 1514 O O . TRP A 1 197 ? 17.783 -6.061 -0.037 1.00 97.94 197 TRP A O 1
ATOM 1524 N N . ARG A 1 198 ? 15.565 -5.782 0.216 1.00 98.12 198 ARG A N 1
ATOM 1525 C CA . ARG A 1 198 ? 15.135 -6.943 -0.553 1.00 98.12 198 ARG A CA 1
ATOM 1526 C C . ARG A 1 198 ? 14.081 -6.557 -1.567 1.00 98.12 198 ARG A C 1
ATOM 1528 O O . ARG A 1 198 ? 13.259 -5.667 -1.326 1.00 98.12 198 ARG A O 1
ATOM 1535 N N . ARG A 1 199 ? 14.109 -7.243 -2.703 1.00 96.62 199 ARG A N 1
ATOM 1536 C CA . ARG A 1 199 ? 13.147 -7.063 -3.781 1.00 96.62 199 ARG A CA 1
ATOM 1537 C C . ARG A 1 199 ? 13.173 -8.270 -4.732 1.00 96.62 199 ARG A C 1
ATOM 1539 O O . ARG A 1 199 ? 14.245 -8.585 -5.230 1.00 96.62 199 ARG A O 1
ATOM 1546 N N . PRO A 1 200 ? 12.021 -8.876 -5.060 1.00 95.31 200 PRO A N 1
ATOM 1547 C CA . PRO A 1 200 ? 11.907 -9.807 -6.178 1.00 95.31 200 PRO A CA 1
ATOM 1548 C C . PRO A 1 200 ? 11.737 -9.079 -7.525 1.00 95.31 200 PRO A C 1
ATOM 1550 O O . PRO A 1 200 ? 11.260 -7.937 -7.590 1.00 95.31 200 PRO A O 1
ATOM 1553 N N . ASP A 1 201 ? 12.030 -9.780 -8.619 1.00 95.81 201 ASP A N 1
ATOM 1554 C CA . ASP A 1 201 ? 11.445 -9.452 -9.921 1.00 95.81 201 ASP A CA 1
ATOM 1555 C C . ASP A 1 201 ? 9.953 -9.787 -9.898 1.00 95.81 201 ASP A C 1
ATOM 1557 O O . ASP A 1 201 ? 9.568 -10.953 -9.774 1.00 95.81 201 ASP A O 1
ATOM 1561 N N . TYR A 1 202 ? 9.099 -8.774 -10.006 1.00 98.06 202 TYR A N 1
ATOM 1562 C CA . TYR A 1 202 ? 7.655 -8.935 -9.853 1.00 98.06 202 TYR A CA 1
ATOM 1563 C C . TYR A 1 202 ? 6.985 -9.332 -11.169 1.00 98.06 202 TYR A C 1
ATOM 1565 O O . TYR A 1 202 ? 7.345 -8.843 -12.247 1.00 98.06 202 TYR A O 1
ATOM 1573 N N . LYS A 1 203 ? 5.956 -10.170 -11.063 1.00 98.06 203 LYS A N 1
ATOM 1574 C CA . LYS A 1 203 ? 5.082 -10.610 -12.151 1.00 98.06 203 LYS A CA 1
ATOM 1575 C C . LYS A 1 203 ? 3.628 -10.278 -11.841 1.00 98.06 203 LYS A C 1
ATOM 1577 O O . LYS A 1 203 ? 3.239 -10.178 -10.680 1.00 98.06 203 LYS A O 1
ATOM 1582 N N . ALA A 1 204 ? 2.816 -10.118 -12.883 1.00 97.00 204 ALA A N 1
ATOM 1583 C CA . ALA A 1 204 ? 1.367 -10.065 -12.702 1.00 97.00 204 ALA A CA 1
ATOM 1584 C C . ALA A 1 204 ? 0.878 -11.358 -12.018 1.00 97.00 204 ALA A C 1
ATOM 1586 O O . ALA A 1 204 ? 1.222 -12.450 -12.472 1.00 97.00 204 ALA A O 1
ATOM 1587 N N . GLY A 1 205 ? 0.087 -11.213 -10.952 1.00 97.88 205 GLY A N 1
ATOM 1588 C CA . GLY A 1 205 ? -0.356 -12.313 -10.080 1.00 97.88 205 GLY A CA 1
ATOM 1589 C C . GLY A 1 205 ? 0.379 -12.364 -8.736 1.00 97.88 205 GLY A C 1
ATOM 1590 O O . GLY A 1 205 ? -0.096 -13.005 -7.801 1.00 97.88 205 GLY A O 1
ATOM 1591 N N . ASP A 1 206 ? 1.504 -11.658 -8.612 1.00 98.62 206 ASP A N 1
ATOM 1592 C CA . ASP A 1 206 ? 2.259 -11.589 -7.364 1.00 98.62 206 ASP A CA 1
ATOM 1593 C C . ASP A 1 206 ? 1.621 -10.628 -6.359 1.00 98.62 206 ASP A C 1
ATOM 1595 O O . ASP A 1 206 ? 0.887 -9.707 -6.721 1.00 98.62 206 ASP A O 1
ATOM 1599 N N . VAL A 1 207 ? 1.965 -10.802 -5.085 1.00 98.19 207 VAL A N 1
ATOM 1600 C CA . VAL A 1 207 ? 1.548 -9.914 -3.999 1.00 98.19 207 VAL A CA 1
ATOM 1601 C C . VAL A 1 207 ? 2.693 -9.708 -3.018 1.00 98.19 207 VAL A C 1
ATOM 1603 O O . VAL A 1 207 ? 3.360 -10.660 -2.619 1.00 98.19 207 VAL A O 1
ATOM 1606 N N . LEU A 1 208 ? 2.902 -8.466 -2.582 1.00 98.62 208 LEU A N 1
ATOM 1607 C CA . LEU A 1 208 ? 3.775 -8.151 -1.456 1.00 98.62 208 LEU A CA 1
ATOM 1608 C C . LEU A 1 208 ? 2.956 -7.579 -0.302 1.00 98.62 208 LEU A C 1
ATOM 1610 O O . LEU A 1 208 ? 2.371 -6.508 -0.422 1.00 98.62 208 LEU A O 1
ATOM 1614 N N . MET A 1 209 ? 2.961 -8.262 0.833 1.00 98.56 209 MET A N 1
ATOM 1615 C CA . MET A 1 209 ? 2.315 -7.818 2.065 1.00 98.56 209 MET A CA 1
ATOM 1616 C C . MET A 1 209 ? 3.381 -7.387 3.062 1.00 98.56 209 MET A C 1
ATOM 1618 O O . MET A 1 209 ? 4.351 -8.111 3.265 1.00 98.56 209 MET A O 1
ATOM 1622 N N . PHE A 1 210 ? 3.228 -6.231 3.699 1.00 98.50 210 PHE A N 1
ATOM 1623 C CA . PHE A 1 210 ? 4.189 -5.755 4.690 1.00 98.50 210 PHE A CA 1
ATOM 1624 C C . PHE A 1 210 ? 3.535 -4.930 5.796 1.00 98.50 210 PHE A C 1
ATOM 1626 O O . PHE A 1 210 ? 2.491 -4.300 5.616 1.00 98.50 210 PHE A O 1
ATOM 1633 N N . HIS A 1 211 ? 4.150 -4.991 6.973 1.00 97.31 211 HIS A N 1
ATOM 1634 C CA . HIS A 1 211 ? 3.686 -4.328 8.182 1.00 97.31 211 HIS A CA 1
ATOM 1635 C C . HIS A 1 211 ? 3.728 -2.807 7.998 1.00 97.31 211 HIS A C 1
ATOM 1637 O O . HIS A 1 211 ? 4.608 -2.291 7.306 1.00 97.31 211 HIS A O 1
ATOM 1643 N N . SER A 1 212 ? 2.831 -2.067 8.654 1.00 92.50 212 SER A N 1
ATOM 1644 C CA . SER A 1 212 ? 2.789 -0.594 8.610 1.00 92.50 212 SER A CA 1
ATOM 1645 C C . SER A 1 212 ? 4.159 0.046 8.915 1.00 92.50 212 SER A C 1
ATOM 1647 O O . SER A 1 212 ? 4.555 1.042 8.310 1.00 92.50 212 SER A O 1
ATOM 1649 N N . MET A 1 213 ? 4.917 -0.579 9.814 1.00 93.56 213 MET A N 1
ATOM 1650 C CA . MET A 1 213 ? 6.282 -0.202 10.198 1.00 93.56 213 MET A CA 1
ATOM 1651 C C . MET A 1 213 ? 7.409 -0.845 9.365 1.00 93.56 213 MET A C 1
ATOM 1653 O O . MET A 1 213 ? 8.574 -0.596 9.641 1.00 93.56 213 MET A O 1
ATOM 1657 N N . THR A 1 214 ? 7.147 -1.649 8.340 1.00 97.38 214 THR A N 1
ATOM 1658 C CA . THR A 1 214 ? 8.232 -2.154 7.479 1.00 97.38 214 THR A CA 1
ATOM 1659 C C . THR A 1 214 ? 8.760 -1.024 6.598 1.00 97.38 214 THR A C 1
ATOM 1661 O O . THR A 1 214 ? 8.011 -0.391 5.846 1.00 97.38 214 THR A O 1
ATOM 1664 N N . ALA A 1 215 ? 10.064 -0.759 6.688 1.00 97.31 215 ALA A N 1
ATOM 1665 C CA . ALA A 1 215 ? 10.734 0.214 5.844 1.00 97.31 215 ALA A CA 1
ATOM 1666 C C . ALA A 1 215 ? 10.686 -0.237 4.386 1.00 97.31 215 ALA A C 1
ATOM 1668 O O . ALA A 1 215 ? 11.030 -1.376 4.058 1.00 97.31 215 ALA A O 1
ATOM 1669 N N . HIS A 1 216 ? 10.259 0.668 3.515 1.00 97.69 216 HIS A N 1
ATOM 1670 C CA . HIS A 1 216 ? 10.090 0.388 2.101 1.00 97.69 216 HIS A CA 1
ATOM 1671 C C . HIS A 1 216 ? 10.363 1.626 1.243 1.00 97.69 216 HIS A C 1
ATOM 1673 O O . HIS A 1 216 ? 10.267 2.762 1.710 1.00 97.69 216 HIS A O 1
ATOM 1679 N N . ALA A 1 217 ? 10.724 1.412 -0.021 1.00 96.12 217 ALA A N 1
ATOM 1680 C CA . ALA A 1 217 ? 11.048 2.468 -0.971 1.00 96.12 217 ALA A CA 1
ATOM 1681 C C . ALA A 1 217 ? 10.609 2.079 -2.383 1.00 96.12 217 ALA A C 1
ATOM 1683 O O . ALA A 1 217 ? 10.965 1.018 -2.903 1.00 96.12 217 ALA A O 1
ATOM 1684 N N . GLY A 1 218 ? 9.856 2.969 -3.031 1.00 94.94 218 GLY A N 1
ATOM 1685 C CA . GLY A 1 218 ? 9.612 2.868 -4.464 1.00 94.94 218 GLY A CA 1
ATOM 1686 C C . GLY A 1 218 ? 10.897 3.178 -5.227 1.00 94.94 218 GLY A C 1
ATOM 1687 O O . GLY A 1 218 ? 11.416 4.287 -5.123 1.00 94.94 218 GLY A O 1
ATOM 1688 N N . LEU A 1 219 ? 11.393 2.221 -6.007 1.00 95.44 219 LEU A N 1
ATOM 1689 C CA . LEU A 1 219 ? 12.626 2.390 -6.771 1.00 95.44 219 LEU A CA 1
ATOM 1690 C C . LEU A 1 219 ? 12.386 3.247 -8.022 1.00 95.44 219 LEU A C 1
ATOM 1692 O O . LEU A 1 219 ? 11.284 3.190 -8.591 1.00 95.44 219 LEU A O 1
ATOM 1696 N N . PRO A 1 220 ? 13.386 4.014 -8.495 1.00 93.69 220 PRO A N 1
ATOM 1697 C CA . PRO A 1 220 ? 13.221 4.827 -9.689 1.00 93.69 220 PRO A CA 1
ATOM 1698 C C . PRO A 1 220 ? 13.040 3.954 -10.933 1.00 93.69 220 PRO A C 1
ATOM 1700 O O . PRO A 1 220 ? 13.701 2.928 -11.084 1.00 93.69 220 PRO A O 1
ATOM 1703 N N . ASN A 1 221 ? 12.150 4.382 -11.821 1.00 94.56 221 ASN A N 1
ATOM 1704 C CA . ASN A 1 221 ? 11.844 3.700 -13.071 1.00 94.56 221 ASN A CA 1
ATOM 1705 C C . ASN A 1 221 ? 12.734 4.264 -14.189 1.00 94.56 221 ASN A C 1
ATOM 1707 O O . ASN A 1 221 ? 12.685 5.454 -14.479 1.00 94.56 221 ASN A O 1
ATOM 1711 N N . ARG A 1 222 ? 13.572 3.417 -14.780 1.00 93.00 222 ARG A N 1
ATOM 1712 C CA . ARG A 1 222 ? 14.531 3.734 -15.854 1.00 93.00 222 ARG A CA 1
ATOM 1713 C C . ARG A 1 222 ? 14.104 3.183 -17.217 1.00 93.00 222 ARG A C 1
ATOM 1715 O O . ARG A 1 222 ? 14.793 3.398 -18.207 1.00 93.00 222 ARG A O 1
ATOM 1722 N N . SER A 1 223 ? 12.959 2.505 -17.269 1.00 93.44 223 SER A N 1
ATOM 1723 C CA . SER A 1 223 ? 12.355 2.013 -18.507 1.00 93.44 223 SER A CA 1
ATOM 1724 C C . SER A 1 223 ? 11.715 3.143 -19.327 1.00 93.44 223 SER A C 1
ATOM 1726 O O . SER A 1 223 ? 11.775 4.310 -18.959 1.00 93.44 223 SER A O 1
ATOM 1728 N N . ASN A 1 224 ? 11.036 2.790 -20.419 1.00 92.12 224 ASN A N 1
ATOM 1729 C CA . ASN A 1 224 ? 10.187 3.687 -21.210 1.00 92.12 224 ASN A CA 1
ATOM 1730 C C . ASN A 1 224 ? 8.680 3.552 -20.891 1.00 92.12 224 ASN A C 1
ATOM 1732 O O . ASN A 1 224 ? 7.840 4.105 -21.601 1.00 92.12 224 ASN A O 1
ATOM 1736 N N . LYS A 1 225 ? 8.316 2.803 -19.843 1.00 93.06 225 LYS A N 1
ATOM 1737 C CA . LYS A 1 225 ? 6.922 2.488 -19.493 1.00 93.06 225 LYS A CA 1
ATOM 1738 C C . LYS A 1 225 ? 6.484 3.219 -18.233 1.00 93.06 225 LYS A C 1
ATOM 1740 O O . LYS A 1 225 ? 7.280 3.418 -17.320 1.00 93.06 225 LYS A O 1
ATOM 1745 N N . LEU A 1 226 ? 5.200 3.542 -18.124 1.00 92.75 226 LEU A N 1
ATOM 1746 C CA . LEU A 1 226 ? 4.570 3.831 -16.839 1.00 92.75 226 LEU A CA 1
ATOM 1747 C C . LEU A 1 226 ? 4.516 2.529 -16.024 1.00 92.75 226 LEU A C 1
ATOM 1749 O O . LEU A 1 226 ? 3.877 1.564 -16.435 1.00 92.75 226 LEU A O 1
ATOM 1753 N N . ARG A 1 227 ? 5.161 2.493 -14.854 1.00 94.25 227 ARG A N 1
ATOM 1754 C CA . ARG A 1 227 ? 5.036 1.368 -13.918 1.00 94.25 227 ARG A CA 1
ATOM 1755 C C . ARG A 1 227 ? 3.664 1.416 -13.260 1.00 94.25 227 ARG A C 1
ATOM 1757 O O . ARG A 1 227 ? 3.369 2.389 -12.560 1.00 94.25 227 ARG A O 1
ATOM 1764 N N . LEU A 1 228 ? 2.878 0.361 -13.447 1.00 93.81 228 LEU A N 1
ATOM 1765 C CA . LEU A 1 228 ? 1.535 0.232 -12.888 1.00 93.81 228 LEU A CA 1
ATOM 1766 C C . LEU A 1 228 ? 1.543 -0.688 -11.663 1.00 93.81 228 LEU A C 1
ATOM 1768 O O . LEU A 1 228 ? 1.923 -1.856 -11.755 1.00 93.81 228 LEU A O 1
ATOM 1772 N N . SER A 1 229 ? 1.117 -0.166 -10.517 1.00 93.94 229 SER A N 1
ATOM 1773 C CA . SER A 1 229 ? 0.926 -0.947 -9.293 1.00 93.94 229 SER A CA 1
ATOM 1774 C C . SER A 1 229 ? -0.172 -0.342 -8.418 1.00 93.94 229 SER A C 1
ATOM 1776 O O . SER A 1 229 ? -0.656 0.767 -8.674 1.00 93.94 229 SER A O 1
ATOM 1778 N N . MET A 1 230 ? -0.551 -1.052 -7.363 1.00 91.56 230 MET A N 1
ATOM 1779 C CA . MET A 1 230 ? -1.545 -0.592 -6.397 1.00 91.56 230 MET A CA 1
ATOM 1780 C C . MET A 1 230 ? -1.112 -0.920 -4.970 1.00 91.56 230 MET A C 1
ATOM 1782 O O . MET A 1 230 ? -0.577 -1.996 -4.730 1.00 91.56 230 MET A O 1
ATOM 1786 N N . ASP A 1 231 ? -1.360 -0.002 -4.037 1.00 91.44 231 ASP A N 1
ATOM 1787 C CA . ASP A 1 231 ? -1.130 -0.186 -2.605 1.00 91.44 231 ASP A CA 1
ATOM 1788 C C . ASP A 1 231 ? -2.489 -0.127 -1.900 1.00 91.44 231 ASP A C 1
ATOM 1790 O O . ASP A 1 231 ? -3.129 0.930 -1.872 1.00 91.44 231 ASP A O 1
ATOM 1794 N N . ILE A 1 232 ? -2.924 -1.244 -1.331 1.00 92.00 232 ILE A N 1
ATOM 1795 C CA . ILE A 1 232 ? -4.210 -1.409 -0.643 1.00 92.00 232 ILE A CA 1
ATOM 1796 C C . ILE A 1 232 ? -3.921 -1.776 0.810 1.00 92.00 232 ILE A C 1
ATOM 1798 O O . ILE A 1 232 ? -2.906 -2.405 1.092 1.00 92.00 232 ILE A O 1
ATOM 1802 N N . ARG A 1 233 ? -4.772 -1.369 1.751 1.00 93.19 233 ARG A N 1
ATOM 1803 C CA . ARG A 1 233 ? -4.603 -1.700 3.168 1.00 93.19 233 ARG A CA 1
ATOM 1804 C C . ARG A 1 233 ? -5.749 -2.567 3.635 1.00 93.19 233 ARG A C 1
ATOM 1806 O O . ARG A 1 233 ? -6.884 -2.355 3.217 1.00 93.19 233 ARG A O 1
ATOM 1813 N N . PHE A 1 234 ? -5.459 -3.497 4.527 1.00 95.12 234 PHE A N 1
ATOM 1814 C CA . PHE A 1 234 ? -6.488 -4.290 5.180 1.00 95.12 234 PHE A CA 1
ATOM 1815 C C . PHE A 1 234 ? -6.175 -4.493 6.659 1.00 95.12 234 PHE A C 1
ATOM 1817 O O . PHE A 1 234 ? -5.036 -4.352 7.112 1.00 95.12 234 PHE A O 1
ATOM 1824 N N . LEU A 1 235 ? -7.230 -4.815 7.392 1.00 94.31 235 LEU A N 1
ATOM 1825 C CA . LEU A 1 235 ? -7.240 -5.200 8.795 1.00 94.31 235 LEU A CA 1
ATOM 1826 C C . LEU A 1 235 ? -8.007 -6.524 8.921 1.00 94.31 235 LEU A C 1
ATOM 1828 O O . LEU A 1 235 ? -8.776 -6.859 8.016 1.00 94.31 235 LEU A O 1
ATOM 1832 N N . PRO A 1 236 ? -7.846 -7.274 10.019 1.00 94.38 236 PRO A N 1
ATOM 1833 C CA . PRO A 1 236 ? -8.808 -8.315 10.357 1.00 94.38 236 PRO A CA 1
ATOM 1834 C C . PRO A 1 236 ? -10.217 -7.732 10.522 1.00 94.38 236 PRO A C 1
ATOM 1836 O O . PRO A 1 236 ? -10.371 -6.591 10.968 1.00 94.38 236 PRO A O 1
ATOM 1839 N N . ALA A 1 237 ? -11.252 -8.511 10.195 1.00 92.94 237 ALA A N 1
ATOM 1840 C CA . ALA A 1 237 ? -12.643 -8.105 10.400 1.00 92.94 237 ALA A CA 1
ATOM 1841 C C . ALA A 1 237 ? -12.930 -7.729 11.862 1.00 92.94 237 ALA A C 1
ATOM 1843 O O . ALA A 1 237 ? -13.637 -6.753 12.117 1.00 92.94 237 ALA A O 1
ATOM 1844 N N . SER A 1 238 ? -12.317 -8.434 12.813 1.00 91.56 238 SER A N 1
ATOM 1845 C CA . SER A 1 238 ? -12.368 -8.122 14.245 1.00 91.56 238 SER A CA 1
ATOM 1846 C C . SER A 1 238 ? -11.824 -6.735 14.632 1.00 91.56 238 SER A C 1
ATOM 1848 O O . SER A 1 238 ? -12.200 -6.213 15.680 1.00 91.56 238 SER A O 1
ATOM 1850 N N . ALA A 1 239 ? -10.992 -6.110 13.791 1.00 89.62 239 ALA A N 1
ATOM 1851 C CA . ALA A 1 239 ? -10.430 -4.769 13.993 1.00 89.62 239 ALA A CA 1
ATOM 1852 C C . ALA A 1 239 ? -10.899 -3.762 12.926 1.00 89.62 239 ALA A C 1
ATOM 1854 O O . ALA A 1 239 ? -10.208 -2.779 12.642 1.00 89.62 239 ALA A O 1
ATOM 1855 N N . ALA A 1 240 ? -12.050 -4.022 12.298 1.00 89.38 240 ALA A N 1
ATOM 1856 C CA . ALA A 1 240 ? -12.589 -3.187 11.234 1.00 89.38 240 ALA A CA 1
ATOM 1857 C C . ALA A 1 240 ? -12.760 -1.722 11.685 1.00 89.38 240 ALA A C 1
ATOM 1859 O O . ALA A 1 240 ? -13.373 -1.465 12.725 1.00 89.38 240 ALA A O 1
ATOM 1860 N N . PRO A 1 241 ? -12.283 -0.744 10.894 1.00 89.38 241 PRO A N 1
ATOM 1861 C CA . PRO A 1 241 ? -12.604 0.648 11.136 1.00 89.38 241 PRO A CA 1
ATOM 1862 C C . PRO A 1 241 ? -14.058 0.930 10.762 1.00 89.38 241 PRO A C 1
ATOM 1864 O O . PRO A 1 241 ? -14.642 0.268 9.900 1.00 89.38 241 PRO A O 1
ATOM 1867 N N . PHE A 1 242 ? -14.599 2.014 11.306 1.00 89.94 242 PHE A N 1
ATOM 1868 C CA . PHE A 1 242 ? -15.844 2.583 10.807 1.00 89.94 242 PHE A CA 1
ATOM 1869 C C . PHE A 1 242 ? -15.546 3.559 9.678 1.00 89.94 242 PHE A C 1
ATOM 1871 O O . PHE A 1 242 ? -14.729 4.465 9.833 1.00 89.94 242 PHE A O 1
ATOM 1878 N N . VAL A 1 243 ? -16.208 3.372 8.539 1.00 89.06 243 VAL A N 1
ATOM 1879 C CA . VAL A 1 243 ? -16.064 4.233 7.363 1.00 89.06 243 VAL A CA 1
ATOM 1880 C C . VAL A 1 243 ? -17.418 4.828 7.016 1.00 89.06 243 VAL A C 1
ATOM 1882 O O . VAL A 1 243 ? -18.406 4.108 6.863 1.00 89.06 243 VAL A O 1
ATOM 1885 N N . GLY A 1 244 ? -17.473 6.149 6.885 1.00 87.50 244 GLY A N 1
ATOM 1886 C CA . GLY A 1 244 ? -18.706 6.833 6.528 1.00 87.50 244 GLY A CA 1
ATOM 1887 C C . GLY A 1 244 ? -18.513 8.319 6.292 1.00 87.50 244 GLY A C 1
ATOM 1888 O O . GLY A 1 244 ? -17.480 8.896 6.631 1.00 87.50 244 GLY A O 1
ATOM 1889 N N . ARG A 1 245 ? -19.528 8.948 5.704 1.00 87.06 245 ARG A N 1
ATOM 1890 C CA . ARG A 1 245 ? -19.565 10.398 5.499 1.00 87.06 245 ARG A CA 1
ATOM 1891 C C . ARG A 1 245 ? -19.996 11.106 6.766 1.00 87.06 245 ARG A C 1
ATOM 1893 O O . ARG A 1 245 ? -20.934 10.659 7.425 1.00 87.06 245 ARG A O 1
ATOM 1900 N N . VAL A 1 246 ? -19.343 12.220 7.083 1.00 86.12 246 VAL A N 1
ATOM 1901 C CA . VAL A 1 246 ? -19.745 13.039 8.228 1.00 86.12 246 VAL A CA 1
ATOM 1902 C C . VAL A 1 246 ? -21.099 13.694 7.971 1.00 86.12 246 VAL A C 1
ATOM 1904 O O . VAL A 1 246 ? -21.246 14.486 7.046 1.00 86.12 246 VAL A O 1
ATOM 1907 N N . VAL A 1 247 ? -22.083 13.370 8.809 1.00 89.00 247 VAL A N 1
ATOM 1908 C CA . VAL A 1 247 ? -23.421 13.981 8.804 1.00 89.00 247 VAL A CA 1
ATOM 1909 C C . VAL A 1 247 ? -23.423 15.257 9.641 1.00 89.00 247 VAL A C 1
ATOM 1911 O O . VAL A 1 247 ? -23.968 16.274 9.222 1.00 89.00 247 VAL A O 1
ATOM 1914 N N . SER A 1 248 ? -22.806 15.205 10.821 1.00 86.81 248 SER A N 1
ATOM 1915 C CA . SER A 1 248 ? -22.635 16.349 11.718 1.00 86.81 248 SER A CA 1
ATOM 1916 C C . SER A 1 248 ? -21.471 16.106 12.672 1.00 86.81 248 SER A C 1
ATOM 1918 O O . SER A 1 248 ? -21.200 14.961 13.034 1.00 86.81 248 SER A O 1
ATOM 1920 N N . ALA A 1 249 ? -20.827 17.170 13.137 1.00 86.75 249 ALA A N 1
ATOM 1921 C CA . ALA A 1 249 ? -19.831 17.100 14.197 1.00 86.75 249 ALA A CA 1
ATOM 1922 C C . ALA A 1 249 ? -19.916 18.339 15.094 1.00 86.75 249 ALA A C 1
ATOM 1924 O O . ALA A 1 249 ? -20.206 19.435 14.614 1.00 86.75 249 ALA A O 1
ATOM 1925 N N . ASP A 1 250 ? -19.646 18.147 16.379 1.00 85.00 250 ASP A N 1
ATOM 1926 C CA . ASP A 1 250 ? -19.422 19.200 17.368 1.00 85.00 250 ASP A CA 1
ATOM 1927 C C . ASP A 1 250 ? -18.130 18.909 18.149 1.00 85.00 250 ASP A C 1
ATOM 1929 O O . ASP A 1 250 ? -17.401 17.973 17.827 1.00 85.00 250 ASP A O 1
ATOM 1933 N N . GLU A 1 251 ? -17.817 19.709 19.168 1.00 81.19 251 GLU A N 1
ATOM 1934 C CA . GLU A 1 251 ? -16.589 19.559 19.964 1.00 81.19 251 GLU A CA 1
ATOM 1935 C C . GLU A 1 251 ? -16.480 18.211 20.701 1.00 81.19 251 GLU A C 1
ATOM 1937 O O . GLU A 1 251 ? -15.382 17.802 21.079 1.00 81.19 251 GLU A O 1
ATOM 1942 N N . THR A 1 252 ? -17.602 17.514 20.895 1.00 88.25 252 THR A N 1
ATOM 1943 C CA . THR A 1 252 ? -17.724 16.308 21.721 1.00 88.25 252 THR A CA 1
ATOM 1944 C C . THR A 1 252 ? -18.120 15.061 20.942 1.00 88.25 252 THR A C 1
ATOM 1946 O O . THR A 1 252 ? -17.942 13.946 21.443 1.00 88.25 252 THR A O 1
ATOM 1949 N N . ARG A 1 253 ? -18.696 15.207 19.741 1.00 91.06 253 ARG A N 1
ATOM 1950 C CA . ARG A 1 253 ? -19.217 14.085 18.951 1.00 91.06 253 ARG A CA 1
ATOM 1951 C C . ARG A 1 253 ? -19.047 14.264 17.450 1.00 91.06 253 ARG A C 1
ATOM 1953 O O . ARG A 1 253 ? -19.107 15.368 16.923 1.00 91.06 253 ARG A O 1
ATOM 1960 N N . VAL A 1 254 ? -18.945 13.137 16.750 1.00 90.38 254 VAL A N 1
ATOM 1961 C CA . VAL A 1 254 ? -19.089 13.053 15.291 1.00 90.38 254 VAL A CA 1
ATOM 1962 C C . VAL A 1 254 ? -20.132 11.996 14.936 1.00 90.38 254 VAL A C 1
ATOM 1964 O O . VAL A 1 254 ? -20.104 10.888 15.470 1.00 90.38 254 VAL A O 1
ATOM 1967 N N . LEU A 1 255 ? -21.057 12.350 14.046 1.00 91.62 255 LEU A N 1
ATOM 1968 C CA . LEU A 1 255 ? -22.071 11.473 13.469 1.00 91.62 255 LEU A CA 1
ATOM 1969 C C . LEU A 1 255 ? -21.675 11.129 12.038 1.00 91.62 255 LEU A C 1
ATOM 1971 O O . LEU A 1 255 ? -21.484 12.022 11.209 1.00 91.62 255 LEU A O 1
ATOM 1975 N N . LEU A 1 256 ? -21.601 9.838 11.742 1.00 91.38 256 LEU A N 1
ATOM 1976 C CA . LEU A 1 256 ? -21.307 9.302 10.421 1.00 91.38 256 LEU A CA 1
ATOM 1977 C C . LEU A 1 256 ? -22.499 8.582 9.837 1.00 91.38 256 LEU A C 1
ATOM 1979 O O . LEU A 1 256 ? -23.252 7.951 10.569 1.00 91.38 256 LEU A O 1
ATOM 1983 N N . ARG A 1 257 ? -22.598 8.610 8.509 1.00 90.69 257 ARG A N 1
ATOM 1984 C CA . ARG A 1 257 ? -23.466 7.731 7.734 1.00 90.69 257 ARG A CA 1
ATOM 1985 C C . ARG A 1 257 ? -22.617 6.816 6.862 1.00 90.69 257 ARG A C 1
ATOM 1987 O O . ARG A 1 257 ? -21.824 7.301 6.053 1.00 90.69 257 ARG A O 1
ATOM 1994 N N . THR A 1 258 ? -22.769 5.508 7.030 1.00 89.38 258 THR A N 1
ATOM 1995 C CA . THR A 1 258 ? -22.072 4.505 6.211 1.00 89.38 258 THR A CA 1
ATOM 1996 C C . THR A 1 258 ? -22.608 4.507 4.775 1.00 89.38 258 THR A C 1
ATOM 1998 O O . THR A 1 258 ? -23.683 5.047 4.504 1.00 89.38 258 THR A O 1
ATOM 2001 N N . GLU A 1 259 ? -21.908 3.857 3.837 1.00 83.69 259 GLU A N 1
ATOM 2002 C CA . GLU A 1 259 ? -22.420 3.654 2.465 1.00 83.69 259 GLU A CA 1
ATOM 2003 C C . GLU A 1 259 ? -23.781 2.923 2.445 1.00 83.69 259 GLU A C 1
ATOM 2005 O O . GLU A 1 259 ? -24.571 3.110 1.522 1.00 83.69 259 GLU A O 1
ATOM 2010 N N . ARG A 1 260 ? -24.089 2.127 3.482 1.00 87.62 260 ARG A N 1
ATOM 2011 C CA . ARG A 1 260 ? -25.371 1.415 3.640 1.00 87.62 260 ARG A CA 1
ATOM 2012 C C . ARG A 1 260 ? -26.484 2.280 4.242 1.00 87.62 260 ARG A C 1
ATOM 2014 O O . ARG A 1 260 ? -27.608 1.808 4.377 1.00 87.62 260 ARG A O 1
ATOM 2021 N N . GLY A 1 261 ? -26.187 3.530 4.598 1.00 89.44 261 GLY A N 1
ATOM 2022 C CA . GLY A 1 261 ? -27.142 4.458 5.204 1.00 89.44 261 GLY A CA 1
ATOM 2023 C C . GLY A 1 261 ? -27.283 4.330 6.722 1.00 89.44 261 GLY A C 1
ATOM 2024 O O . GLY A 1 261 ? -28.133 5.002 7.298 1.00 89.44 261 GLY A O 1
ATOM 2025 N N . GLU A 1 262 ? -26.465 3.505 7.376 1.00 93.00 262 GLU A N 1
ATOM 2026 C CA . GLU A 1 262 ? -26.476 3.355 8.834 1.00 93.00 262 GLU A CA 1
ATOM 2027 C C . GLU A 1 262 ? -25.808 4.562 9.488 1.00 93.00 262 GLU A C 1
ATOM 2029 O O . GLU A 1 262 ? -24.750 5.006 9.039 1.00 93.00 262 GLU A O 1
ATOM 2034 N N . GLU A 1 263 ? -26.413 5.079 10.555 1.00 94.31 263 GLU A N 1
ATOM 2035 C CA . GLU A 1 263 ? -25.892 6.228 11.288 1.00 94.31 263 GLU A CA 1
ATOM 2036 C C . GLU A 1 263 ? -25.194 5.807 12.583 1.00 94.31 263 GLU A C 1
ATOM 2038 O O . GLU A 1 263 ? -25.712 4.998 13.353 1.00 94.31 263 GLU A O 1
ATOM 2043 N N . MET A 1 264 ? -24.006 6.362 12.822 1.00 91.81 264 MET A N 1
ATOM 2044 C CA . MET A 1 264 ? -23.134 5.992 13.936 1.00 91.81 264 MET A CA 1
ATOM 2045 C C . MET A 1 264 ? -22.531 7.229 14.588 1.00 91.81 264 MET A C 1
ATOM 2047 O O . MET A 1 264 ? -21.979 8.083 13.899 1.00 91.81 264 MET A O 1
ATOM 2051 N N . THR A 1 265 ? -22.588 7.299 15.916 1.00 92.56 265 THR A N 1
ATOM 2052 C CA . THR A 1 265 ? -22.052 8.429 16.683 1.00 92.56 265 THR A CA 1
ATOM 2053 C C . THR A 1 265 ? -20.841 7.996 17.491 1.00 92.56 265 THR A C 1
ATOM 2055 O O . THR A 1 265 ? -20.914 7.011 18.223 1.00 92.56 265 THR A O 1
ATOM 2058 N N . PHE A 1 266 ? -19.770 8.782 17.427 1.00 92.44 266 PHE A N 1
ATOM 2059 C CA . PHE A 1 266 ? -18.558 8.578 18.217 1.00 92.44 266 PHE A CA 1
ATOM 2060 C C . PHE A 1 266 ? -18.289 9.783 19.107 1.00 92.44 266 PHE A C 1
ATOM 2062 O O . PHE A 1 266 ? -18.515 10.924 18.698 1.00 92.44 266 PHE A O 1
ATOM 2069 N N . VAL A 1 267 ? -17.788 9.528 20.316 1.00 91.31 267 VAL A N 1
ATOM 2070 C CA . VAL A 1 267 ? -17.301 10.591 21.204 1.00 91.31 267 VAL A CA 1
ATOM 2071 C C . VAL A 1 267 ? -15.934 11.048 20.709 1.00 91.31 267 VAL A C 1
ATOM 2073 O O . VAL A 1 267 ? -15.078 10.211 20.426 1.00 91.31 267 VAL A O 1
ATOM 2076 N N . ILE A 1 268 ? -15.726 12.358 20.631 1.00 89.06 268 ILE A N 1
ATOM 2077 C CA . ILE A 1 268 ? -14.431 12.967 20.338 1.00 89.06 268 ILE A CA 1
ATOM 2078 C C . ILE A 1 268 ? -14.041 13.919 21.468 1.00 89.06 268 ILE A C 1
ATOM 2080 O O . ILE A 1 268 ? -14.894 14.538 22.093 1.00 89.06 268 ILE A O 1
ATOM 2084 N N . ASP A 1 269 ? -12.747 14.041 21.736 1.00 85.81 269 ASP A N 1
ATOM 2085 C CA . ASP A 1 269 ? -12.207 15.023 22.683 1.00 85.81 269 ASP A CA 1
ATOM 2086 C C . ASP A 1 269 ? -10.776 15.423 22.280 1.00 85.81 269 ASP A C 1
ATOM 2088 O O . ASP A 1 269 ? -10.318 15.106 21.175 1.00 85.81 269 ASP A O 1
ATOM 2092 N N . GLU A 1 270 ? -10.058 16.121 23.158 1.00 81.25 270 GLU A N 1
ATOM 2093 C CA . GLU A 1 270 ? -8.663 16.532 22.947 1.00 81.25 270 GLU A CA 1
ATOM 2094 C C . GLU A 1 270 ? -7.692 15.354 22.749 1.00 81.25 270 GLU A C 1
ATOM 2096 O O . GLU A 1 270 ? -6.607 15.536 22.200 1.00 81.25 270 GLU A O 1
ATOM 2101 N N . ARG A 1 271 ? -8.073 14.139 23.166 1.00 81.69 271 ARG A N 1
ATOM 2102 C CA . ARG A 1 271 ? -7.281 12.914 22.988 1.00 81.69 271 ARG A CA 1
ATOM 2103 C C . ARG A 1 271 ? -7.540 12.257 21.634 1.00 81.69 271 ARG A C 1
ATOM 2105 O O . ARG A 1 271 ? -6.718 11.461 21.190 1.00 81.69 271 ARG A O 1
ATOM 2112 N N . THR A 1 272 ? -8.651 12.583 20.969 1.00 84.19 272 THR A N 1
ATOM 2113 C CA . THR A 1 272 ? -8.925 12.130 19.600 1.00 84.19 272 THR A CA 1
ATOM 2114 C C . THR A 1 272 ? -7.903 12.727 18.643 1.00 84.19 272 THR A C 1
ATOM 2116 O O . THR A 1 272 ? -7.834 13.944 18.460 1.00 84.19 272 THR A O 1
ATOM 2119 N N . ILE A 1 273 ? -7.143 11.871 17.970 1.00 80.56 273 ILE A N 1
ATOM 2120 C CA . ILE A 1 273 ? -6.209 12.295 16.932 1.00 80.56 273 ILE A CA 1
ATOM 2121 C C . ILE A 1 273 ? -7.002 12.509 15.644 1.00 80.56 273 ILE A C 1
ATOM 2123 O O . ILE A 1 273 ? -7.521 11.560 15.064 1.00 80.56 273 ILE A O 1
ATOM 2127 N N . VAL A 1 274 ? -7.068 13.746 15.153 1.00 78.88 274 VAL A N 1
ATOM 2128 C CA . VAL A 1 274 ? -7.619 14.047 13.824 1.00 78.88 274 VAL A CA 1
ATOM 2129 C C . VAL A 1 274 ? -6.464 14.291 12.864 1.00 78.88 274 VAL A C 1
ATOM 2131 O O . VAL A 1 274 ? -5.534 15.026 13.185 1.00 78.88 274 VAL A O 1
ATOM 2134 N N . ARG A 1 275 ? -6.472 13.635 11.703 1.00 74.56 275 ARG A N 1
ATOM 2135 C CA . ARG A 1 275 ? -5.353 13.663 10.750 1.00 74.56 275 ARG A CA 1
ATOM 2136 C C . ARG A 1 275 ? -5.617 14.610 9.596 1.00 74.56 275 ARG A C 1
ATOM 2138 O O . ARG A 1 275 ? -6.587 14.425 8.866 1.00 74.56 275 ARG A O 1
ATOM 2145 N N . GLY A 1 276 ? -4.688 15.540 9.390 1.00 66.12 276 GLY A N 1
ATOM 2146 C CA . GLY A 1 276 ? -4.664 16.442 8.244 1.00 66.12 276 GLY A CA 1
ATOM 2147 C C . GLY A 1 276 ? -4.250 15.773 6.924 1.00 66.12 276 GLY A C 1
ATOM 2148 O O . GLY A 1 276 ? -3.760 14.638 6.920 1.00 66.12 276 GLY A O 1
ATOM 2149 N N . PRO A 1 277 ? -4.356 16.495 5.792 1.00 57.91 277 PRO A N 1
ATOM 2150 C CA . PRO A 1 277 ? -4.075 15.978 4.446 1.00 57.91 277 PRO A CA 1
ATOM 2151 C C . PRO A 1 277 ? -2.661 15.409 4.264 1.00 57.91 277 PRO A C 1
ATOM 2153 O O . PRO A 1 277 ? -2.449 14.487 3.474 1.00 57.91 277 PRO A O 1
ATOM 2156 N N . LYS A 1 278 ? -1.681 15.963 4.991 1.00 56.91 278 LYS A N 1
ATOM 2157 C CA . LYS A 1 278 ? -0.266 15.555 4.944 1.00 56.91 278 LYS A CA 1
ATOM 2158 C C . LYS A 1 278 ? 0.068 14.449 5.957 1.00 56.91 278 LYS A C 1
ATOM 2160 O O . LYS A 1 278 ? 1.227 14.073 6.084 1.00 56.91 278 LYS A O 1
ATOM 2165 N N . GLY A 1 279 ? -0.926 13.923 6.676 1.00 60.91 279 GLY A N 1
ATOM 2166 C CA . GLY A 1 279 ? -0.724 12.868 7.665 1.00 60.91 279 GLY A CA 1
ATOM 2167 C C . GLY A 1 279 ? -0.031 13.349 8.941 1.00 60.91 279 GLY A C 1
ATOM 2168 O O . GLY A 1 279 ? 0.714 12.589 9.536 1.00 60.91 279 GLY A O 1
ATOM 2169 N N . HIS A 1 280 ? -0.248 14.586 9.382 1.00 65.06 280 HIS A N 1
ATOM 2170 C CA . HIS A 1 280 ? 0.092 15.018 10.743 1.00 65.06 280 HIS A CA 1
ATOM 2171 C C . HIS A 1 280 ? -1.194 15.138 11.577 1.00 65.06 280 HIS A C 1
ATOM 2173 O O . HIS A 1 280 ? -2.268 15.355 11.003 1.00 65.06 280 HIS A O 1
ATOM 2179 N N . PRO A 1 281 ? -1.130 14.960 12.907 1.00 68.31 281 PRO A N 1
ATOM 2180 C CA . PRO A 1 281 ? -2.226 15.351 13.788 1.00 68.31 281 PRO A CA 1
ATOM 2181 C C . PRO A 1 281 ? -2.522 16.849 13.640 1.00 68.31 281 PRO A C 1
ATOM 2183 O O . PRO A 1 281 ? -1.591 17.650 13.627 1.00 68.31 281 PRO A O 1
ATOM 2186 N N . VAL A 1 282 ? -3.797 17.219 13.537 1.00 69.38 282 VAL A N 1
ATOM 2187 C CA . VAL A 1 282 ? -4.262 18.612 13.494 1.00 69.38 282 VAL A CA 1
ATOM 2188 C C . VAL A 1 282 ? -5.049 18.962 14.755 1.00 69.38 282 VAL A C 1
ATOM 2190 O O . VAL A 1 282 ? -5.696 18.104 15.360 1.00 69.38 282 VAL A O 1
ATOM 2193 N N . THR A 1 283 ? -4.998 20.232 15.155 1.00 67.69 283 THR A N 1
ATOM 2194 C CA . THR A 1 283 ? -5.674 20.772 16.345 1.00 67.69 283 THR A CA 1
ATOM 2195 C C . THR A 1 283 ? -6.433 22.059 15.998 1.00 67.69 283 THR A C 1
ATOM 2197 O O . THR A 1 283 ? -6.257 22.624 14.919 1.00 67.69 283 THR A O 1
ATOM 2200 N N . GLY A 1 284 ? -7.316 22.521 16.890 1.00 68.00 284 GLY A N 1
ATOM 2201 C CA . GLY A 1 284 ? -8.051 23.781 16.710 1.00 68.00 284 GLY A CA 1
ATOM 2202 C C . GLY A 1 284 ? -8.905 23.824 15.433 1.00 68.00 284 GLY A C 1
ATOM 2203 O O . GLY A 1 284 ? -9.593 22.858 15.109 1.00 68.00 284 GLY A O 1
ATOM 2204 N N . ARG A 1 285 ? -8.838 24.933 14.683 1.00 59.66 285 ARG A N 1
ATOM 2205 C CA . ARG A 1 285 ? -9.660 25.144 13.474 1.00 59.66 285 ARG A CA 1
ATOM 2206 C C . ARG A 1 285 ? -9.435 24.106 12.371 1.00 59.66 285 ARG A C 1
ATOM 2208 O O . ARG A 1 285 ? -10.377 23.764 11.663 1.00 59.66 285 ARG A O 1
ATOM 2215 N N . ASP A 1 286 ? -8.227 23.565 12.244 1.00 62.91 286 ASP A N 1
ATOM 2216 C CA . ASP A 1 286 ? -7.928 22.540 11.234 1.00 62.91 286 ASP A CA 1
ATOM 2217 C C . ASP A 1 286 ? -8.658 21.224 11.540 1.00 62.91 286 ASP A C 1
ATOM 2219 O O . ASP A 1 286 ? -9.124 20.525 10.637 1.00 62.91 286 ASP A O 1
ATOM 2223 N N . ARG A 1 287 ? -8.805 20.903 12.832 1.00 70.44 287 ARG A N 1
ATOM 2224 C CA . ARG A 1 287 ? -9.606 19.770 13.304 1.00 70.44 287 ARG A CA 1
ATOM 2225 C C . ARG A 1 287 ? -11.087 19.980 12.993 1.00 70.44 287 ARG A C 1
ATOM 2227 O O . ARG A 1 287 ? -11.716 19.067 12.460 1.00 70.44 287 ARG A O 1
ATOM 2234 N N . GLU A 1 288 ? -11.631 21.153 13.317 1.00 66.75 288 GLU A N 1
ATOM 2235 C CA . GLU A 1 288 ? -13.030 21.504 13.023 1.00 66.75 288 GLU A CA 1
ATOM 2236 C C . GLU A 1 288 ? -13.318 21.381 11.527 1.00 66.75 288 GLU A C 1
ATOM 2238 O O . GLU A 1 288 ? -14.310 20.771 11.134 1.00 66.75 288 GLU A O 1
ATOM 2243 N N . GLY A 1 289 ? -12.403 21.870 10.687 1.00 64.56 289 GLY A N 1
ATOM 2244 C CA . GLY A 1 289 ? -12.549 21.814 9.242 1.00 64.56 289 GLY A CA 1
ATOM 2245 C C . GLY A 1 289 ? -12.727 20.392 8.708 1.00 64.56 289 GLY A C 1
ATOM 2246 O O . GLY A 1 289 ? -13.668 20.127 7.963 1.00 64.56 289 GLY A O 1
ATOM 2247 N N . ILE A 1 290 ? -11.881 19.449 9.127 1.00 66.00 290 ILE A N 1
ATOM 2248 C CA . ILE A 1 290 ? -11.954 18.048 8.674 1.00 66.00 290 ILE A CA 1
ATOM 2249 C C . ILE A 1 290 ? -13.275 17.387 9.074 1.00 66.00 290 ILE A C 1
ATOM 2251 O O . ILE A 1 290 ? -13.852 16.630 8.293 1.00 66.00 290 ILE A O 1
ATOM 2255 N N . LEU A 1 291 ? -13.766 17.694 10.273 1.00 69.69 291 LEU A N 1
ATOM 2256 C CA . LEU A 1 291 ? -15.004 17.134 10.804 1.00 69.69 291 LEU A CA 1
ATOM 2257 C C . LEU A 1 291 ? -16.261 17.794 10.216 1.00 69.69 291 LEU A C 1
ATOM 2259 O O . LEU A 1 291 ? -17.337 17.220 10.302 1.00 69.69 291 LEU A O 1
ATOM 2263 N N . PHE A 1 292 ? -16.156 18.959 9.577 1.00 64.00 292 PHE A N 1
ATOM 2264 C CA . PHE A 1 292 ? -17.308 19.686 9.026 1.00 64.00 292 PHE A CA 1
ATOM 2265 C C . PHE A 1 292 ? -17.584 19.396 7.536 1.00 64.00 292 PHE A C 1
ATOM 2267 O O . PHE A 1 292 ? -18.575 19.843 6.966 1.00 64.00 292 PHE A O 1
ATOM 2274 N N . CYS A 1 293 ? -16.709 18.643 6.874 1.00 60.19 293 CYS A N 1
ATOM 2275 C CA . CYS A 1 293 ? -16.599 18.609 5.414 1.00 60.19 293 CYS A CA 1
ATOM 2276 C C . CYS A 1 293 ? -17.598 17.749 4.619 1.00 60.19 293 CYS A C 1
ATOM 2278 O O . CYS A 1 293 ? -17.434 17.633 3.408 1.00 60.19 293 CYS A O 1
ATOM 2280 N N . ASN A 1 294 ? -18.561 17.050 5.235 1.00 65.81 294 ASN A N 1
ATOM 2281 C CA . ASN A 1 294 ? -19.236 15.902 4.582 1.00 65.81 294 ASN A CA 1
ATOM 2282 C C . ASN A 1 294 ? -18.226 14.909 3.942 1.00 65.81 294 ASN A C 1
ATOM 2284 O O . ASN A 1 294 ? -18.517 14.185 2.981 1.00 65.81 294 ASN A O 1
ATOM 2288 N N . ALA A 1 295 ? -16.997 14.915 4.467 1.00 72.06 295 ALA A N 1
ATOM 2289 C CA . ALA A 1 295 ? -15.921 14.060 4.018 1.00 72.06 295 ALA A CA 1
ATOM 2290 C C . ALA A 1 295 ? -16.239 12.630 4.436 1.00 72.06 295 ALA A C 1
ATOM 2292 O O . ALA A 1 295 ? -16.820 12.391 5.497 1.00 72.06 295 ALA A O 1
ATOM 2293 N N . GLU A 1 296 ? -15.838 11.675 3.608 1.00 79.75 296 GLU A N 1
ATOM 2294 C CA . GLU A 1 296 ? -15.769 10.294 4.052 1.00 79.75 296 GLU A CA 1
ATOM 2295 C C . GLU A 1 296 ? -14.555 10.147 4.969 1.00 79.75 296 GLU A C 1
ATOM 2297 O O . GLU A 1 296 ? -13.418 10.420 4.573 1.00 79.75 296 GLU A O 1
ATOM 2302 N N . ILE A 1 297 ? -14.808 9.749 6.211 1.00 84.69 297 ILE A N 1
ATOM 2303 C CA . ILE A 1 297 ? -13.776 9.547 7.214 1.00 84.69 297 ILE A CA 1
ATOM 2304 C C . ILE A 1 297 ? -13.697 8.087 7.641 1.00 84.69 297 ILE A C 1
ATOM 2306 O O . ILE A 1 297 ? -14.653 7.322 7.530 1.00 84.69 297 ILE A O 1
ATOM 2310 N N . ILE A 1 298 ? -12.525 7.728 8.146 1.00 87.19 298 ILE A N 1
ATOM 2311 C CA . ILE A 1 298 ? -12.230 6.469 8.816 1.00 87.19 298 ILE A CA 1
ATOM 2312 C C . ILE A 1 298 ? -12.093 6.785 10.303 1.00 87.19 298 ILE A C 1
ATOM 2314 O O . ILE A 1 298 ? -11.323 7.681 10.669 1.00 87.19 298 ILE A O 1
ATOM 2318 N N . VAL A 1 299 ? -12.816 6.041 11.137 1.00 88.38 299 VAL A N 1
ATOM 2319 C CA . VAL A 1 299 ? -12.798 6.149 12.596 1.00 88.38 299 VAL A CA 1
ATOM 2320 C C . VAL A 1 299 ? -12.334 4.838 13.210 1.00 88.38 299 VAL A C 1
ATOM 2322 O O . VAL A 1 299 ? -12.907 3.783 12.941 1.00 88.38 299 VAL A O 1
ATOM 2325 N N . MET A 1 300 ? -11.318 4.931 14.068 1.00 88.25 300 MET A N 1
ATOM 2326 C CA . MET A 1 300 ? -10.901 3.848 14.963 1.00 88.25 300 MET A CA 1
ATOM 2327 C C . MET A 1 300 ? -11.362 4.187 16.382 1.00 88.25 300 MET A C 1
ATOM 2329 O O . MET A 1 300 ? -10.761 5.073 17.002 1.00 88.25 300 MET A O 1
ATOM 2333 N N . PRO A 1 301 ? -12.429 3.556 16.895 1.00 84.12 301 PRO A N 1
ATOM 2334 C CA . PRO A 1 301 ? -12.848 3.757 18.267 1.00 84.12 301 PRO A CA 1
ATOM 2335 C C . PRO A 1 301 ? -12.130 2.809 19.231 1.00 84.12 301 PRO A C 1
ATOM 2337 O O . PRO A 1 301 ? -11.646 1.748 18.840 1.00 84.12 301 PRO A O 1
ATOM 2340 N N . ASP A 1 302 ? -12.099 3.184 20.505 1.00 83.94 302 ASP A N 1
ATOM 2341 C CA . ASP A 1 302 ? -11.827 2.249 21.590 1.00 83.94 302 ASP A CA 1
ATOM 2342 C C . ASP A 1 302 ? -13.060 1.372 21.895 1.00 83.94 302 ASP A C 1
ATOM 2344 O O . ASP A 1 302 ? -14.148 1.557 21.343 1.00 83.94 302 ASP A O 1
ATOM 2348 N N . GLU A 1 303 ? -12.913 0.429 22.828 1.00 80.12 303 GLU A N 1
ATOM 2349 C CA . GLU A 1 303 ? -13.996 -0.467 23.268 1.00 80.12 303 GLU A CA 1
ATOM 2350 C C . GLU A 1 303 ? -15.222 0.269 23.848 1.00 80.12 303 GLU A C 1
ATOM 2352 O O . GLU A 1 303 ? -16.279 -0.332 24.036 1.00 80.12 303 GLU A O 1
ATOM 2357 N N . ARG A 1 304 ? -15.102 1.568 24.156 1.00 79.88 304 ARG A N 1
ATOM 2358 C CA . ARG A 1 304 ? -16.163 2.409 24.728 1.00 79.88 304 ARG A CA 1
ATOM 2359 C C . ARG A 1 304 ? -16.807 3.332 23.691 1.00 79.88 304 ARG A C 1
ATOM 2361 O O . ARG A 1 304 ? -17.680 4.121 24.056 1.00 79.88 304 ARG A O 1
ATOM 2368 N N . GLY A 1 305 ? -16.404 3.245 22.421 1.00 76.94 305 GLY A N 1
ATOM 2369 C CA . GLY A 1 305 ? -16.926 4.081 21.340 1.00 76.94 305 GLY A CA 1
ATOM 2370 C C . GLY A 1 305 ? -16.336 5.495 21.295 1.00 76.94 305 GLY A C 1
ATOM 2371 O O . GLY A 1 305 ? -16.891 6.370 20.623 1.00 76.94 305 GLY A O 1
ATOM 2372 N N . HIS A 1 306 ? -15.230 5.750 22.002 1.00 85.25 306 HIS A N 1
ATOM 2373 C CA . HIS A 1 306 ? -14.462 6.988 21.857 1.00 85.25 306 HIS A CA 1
ATOM 2374 C C . HIS A 1 306 ? -13.567 6.885 20.626 1.00 85.25 306 HIS A C 1
ATOM 2376 O O . HIS A 1 306 ? -12.805 5.933 20.496 1.00 85.25 306 HIS A O 1
ATOM 2382 N N . ALA A 1 307 ? -13.662 7.847 19.709 1.00 84.56 307 ALA A N 1
ATOM 2383 C CA . ALA A 1 307 ? -12.818 7.882 18.526 1.00 84.56 307 ALA A CA 1
ATOM 2384 C C . ALA A 1 307 ? -11.379 8.231 18.923 1.00 84.56 307 ALA A C 1
ATOM 2386 O O . ALA A 1 307 ? -11.063 9.379 19.246 1.00 84.56 307 ALA A O 1
ATOM 2387 N N . VAL A 1 308 ? -10.490 7.246 18.836 1.00 79.88 308 VAL A N 1
ATOM 2388 C CA . VAL A 1 308 ? -9.054 7.423 19.072 1.00 79.88 308 VAL A CA 1
ATOM 2389 C C . VAL A 1 308 ? -8.405 8.114 17.874 1.00 79.88 308 VAL A C 1
ATOM 2391 O O . VAL A 1 308 ? -7.545 8.980 18.039 1.00 79.88 308 VAL A O 1
ATOM 2394 N N . LEU A 1 309 ? -8.853 7.776 16.661 1.00 79.19 309 LEU A N 1
ATOM 2395 C CA . LEU A 1 309 ? -8.336 8.328 15.413 1.00 79.19 309 LEU A CA 1
ATOM 2396 C C . LEU A 1 309 ? -9.460 8.649 14.430 1.00 79.19 309 LEU A C 1
ATOM 2398 O O . LEU A 1 309 ? -10.328 7.814 14.181 1.00 79.19 309 LEU A O 1
ATOM 2402 N N . ILE A 1 310 ? -9.362 9.822 13.806 1.00 81.00 310 ILE A N 1
ATOM 2403 C CA . ILE A 1 310 ? -10.171 10.247 12.667 1.00 81.00 310 ILE A CA 1
ATOM 2404 C C . ILE A 1 310 ? -9.257 10.675 11.521 1.00 81.00 310 ILE A C 1
ATOM 2406 O O . ILE A 1 310 ? -8.309 11.442 11.706 1.00 81.00 310 ILE A O 1
ATOM 2410 N N . ARG A 1 311 ? -9.567 10.224 10.306 1.00 80.06 311 ARG A N 1
ATOM 2411 C CA . ARG A 1 311 ? -8.887 10.668 9.083 1.00 80.06 311 ARG A CA 1
ATOM 2412 C C . ARG A 1 311 ? -9.816 10.646 7.882 1.00 80.06 311 ARG A C 1
ATOM 2414 O O . ARG A 1 311 ? -10.763 9.875 7.870 1.00 80.06 311 ARG A O 1
ATOM 2421 N N . SER A 1 312 ? -9.471 11.377 6.829 1.00 72.94 312 SER A N 1
ATOM 2422 C CA . SER A 1 312 ? -10.108 11.189 5.520 1.00 72.94 312 SER A CA 1
ATOM 2423 C C . SER A 1 312 ? -9.801 9.796 4.944 1.00 72.94 312 SER A C 1
ATOM 2425 O O . SER A 1 312 ? -8.663 9.308 5.057 1.00 72.94 312 SER A O 1
ATOM 2427 N N . SER A 1 313 ? -10.798 9.166 4.313 1.00 63.78 313 SER A N 1
ATOM 2428 C CA . SER A 1 313 ? -10.664 7.866 3.639 1.00 63.78 313 SER A CA 1
ATOM 2429 C C . SER A 1 313 ? -9.784 7.939 2.394 1.00 63.78 313 SER A C 1
ATOM 2431 O O . SER A 1 313 ? -9.027 7.021 2.102 1.00 63.78 313 SER A O 1
ATOM 2433 N N . SER A 1 314 ? -9.790 9.079 1.708 1.00 56.81 314 SER A N 1
ATOM 2434 C CA . SER A 1 314 ? -8.983 9.338 0.519 1.00 56.81 314 SER A CA 1
ATOM 2435 C C . SER A 1 314 ? -8.444 10.771 0.543 1.00 56.81 314 SER A C 1
ATOM 2437 O O . SER A 1 314 ? -8.929 11.621 1.287 1.00 56.81 314 SER A O 1
ATOM 2439 N N . ARG A 1 315 ? -7.453 11.103 -0.298 1.00 47.12 315 ARG A N 1
ATOM 2440 C CA . ARG A 1 315 ? -7.011 12.506 -0.498 1.00 47.12 315 ARG A CA 1
ATOM 2441 C C . ARG A 1 315 ? -8.106 13.406 -1.105 1.00 47.12 315 ARG A C 1
ATOM 2443 O O . ARG A 1 315 ? -7.818 14.536 -1.502 1.00 47.12 315 ARG A O 1
ATOM 2450 N N . LYS A 1 316 ? -9.343 12.918 -1.228 1.00 46.44 316 LYS A N 1
ATOM 2451 C CA . LYS A 1 316 ? -10.456 13.658 -1.796 1.00 46.44 316 LYS A CA 1
ATOM 2452 C C . LYS A 1 316 ? -11.012 14.668 -0.808 1.00 46.44 316 LYS A C 1
ATOM 2454 O O . LYS A 1 316 ? -12.046 14.471 -0.192 1.00 46.44 316 LYS A O 1
ATOM 2459 N N . TYR A 1 317 ? -10.356 15.813 -0.777 1.00 45.78 317 TYR A N 1
ATOM 2460 C CA . TYR A 1 317 ? -11.020 17.066 -0.443 1.00 45.78 317 TYR A CA 1
ATOM 2461 C C . TYR A 1 317 ? -11.861 17.591 -1.637 1.00 45.78 317 TYR A C 1
ATOM 2463 O O . TYR A 1 317 ? -12.402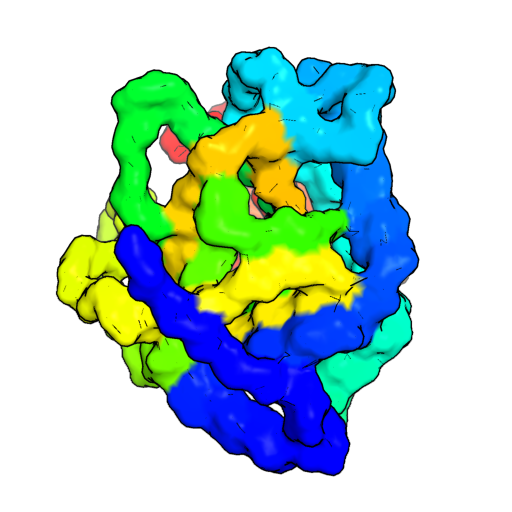 18.682 -1.562 1.00 45.78 317 TYR A O 1
ATOM 2471 N N . VAL A 1 318 ? -11.967 16.832 -2.747 1.00 38.31 318 VAL A N 1
ATOM 2472 C CA . VAL A 1 318 ? -12.331 17.328 -4.097 1.00 38.31 318 VAL A CA 1
ATOM 2473 C C . VAL A 1 318 ? -13.802 17.698 -4.301 1.00 38.31 318 VAL A C 1
ATOM 2475 O O . VAL A 1 318 ? -14.091 18.413 -5.252 1.00 38.31 318 VAL A O 1
ATOM 2478 N N . ASP A 1 319 ? -14.705 17.284 -3.413 1.00 38.66 319 ASP A N 1
ATOM 2479 C CA . ASP A 1 319 ? -16.130 17.653 -3.493 1.00 38.66 319 ASP A CA 1
ATOM 2480 C C . ASP A 1 319 ? -16.500 18.800 -2.541 1.00 38.66 319 ASP A C 1
ATOM 2482 O O . ASP A 1 319 ? -17.676 19.071 -2.291 1.00 38.66 319 ASP A O 1
ATOM 2486 N N . LEU A 1 320 ? -15.499 19.477 -1.975 1.00 45.03 320 LEU A N 1
ATOM 2487 C CA . LEU A 1 320 ? -15.742 20.615 -1.104 1.00 45.03 320 LEU A CA 1
ATOM 2488 C C . LEU A 1 320 ? -16.103 21.834 -1.952 1.00 45.03 320 LEU A C 1
ATOM 2490 O O . LEU A 1 320 ? -15.458 22.073 -2.978 1.00 45.03 320 LEU A O 1
ATOM 2494 N N . PRO A 1 321 ? -17.122 22.621 -1.552 1.00 43.97 321 PRO A N 1
ATOM 2495 C CA . PRO A 1 321 ? -17.447 23.866 -2.233 1.00 43.97 321 PRO A CA 1
ATOM 2496 C C . PRO A 1 321 ? -16.180 24.705 -2.426 1.00 43.97 321 PRO A C 1
ATOM 2498 O O . PRO A 1 321 ? -15.367 24.794 -1.510 1.00 43.97 321 PRO A O 1
ATOM 2501 N N . ALA A 1 322 ? -16.010 25.346 -3.587 1.00 48.56 322 ALA A N 1
ATOM 2502 C CA . ALA A 1 322 ? -14.821 26.159 -3.881 1.00 48.56 322 ALA A CA 1
ATOM 2503 C C . ALA A 1 322 ? -14.524 27.200 -2.779 1.00 48.56 322 ALA A C 1
ATOM 2505 O O . ALA A 1 322 ? -13.373 27.384 -2.395 1.00 48.56 322 ALA A O 1
ATOM 2506 N N . ALA A 1 323 ? -15.575 27.772 -2.182 1.00 47.19 323 ALA A N 1
ATOM 2507 C CA . ALA A 1 323 ? -15.487 28.687 -1.043 1.00 47.19 323 ALA A CA 1
ATOM 2508 C C . ALA A 1 323 ? -14.796 28.080 0.194 1.00 47.19 323 ALA A C 1
ATOM 2510 O O . ALA A 1 323 ? -14.226 28.801 1.001 1.00 47.19 323 ALA A O 1
ATOM 2511 N N . TRP A 1 324 ? -14.823 26.757 0.360 1.00 45.03 324 TRP A N 1
ATOM 2512 C CA . TRP A 1 324 ? -14.156 26.081 1.468 1.00 45.03 324 TRP A CA 1
ATOM 2513 C C . TRP A 1 324 ? -12.642 25.986 1.248 1.00 45.03 324 TRP A C 1
ATOM 2515 O O . TRP A 1 324 ? -11.870 26.217 2.176 1.00 45.03 324 TRP A O 1
ATOM 2525 N N . TYR A 1 325 ? -12.198 25.765 0.006 1.00 46.41 325 TYR A N 1
ATOM 2526 C CA . TYR A 1 325 ? -10.778 25.853 -0.351 1.00 46.41 325 TYR A CA 1
ATOM 2527 C C . TYR A 1 325 ? -10.193 27.249 -0.107 1.00 46.41 325 TYR A C 1
ATOM 2529 O O . TYR A 1 325 ? -9.020 27.362 0.233 1.00 46.41 325 TYR A O 1
ATOM 2537 N N . GLU A 1 326 ? -11.012 28.296 -0.222 1.00 48.16 326 GLU A N 1
ATOM 2538 C CA . GLU A 1 326 ? -10.632 29.678 0.100 1.00 48.16 326 GLU A CA 1
ATOM 2539 C C . GLU A 1 326 ? -10.510 29.929 1.615 1.00 48.16 326 GLU A C 1
ATOM 2541 O O . GLU A 1 326 ? -9.846 30.879 2.029 1.00 48.16 326 GLU A O 1
ATOM 2546 N N . THR A 1 327 ? -11.119 29.074 2.449 1.00 45.22 327 THR A N 1
ATOM 2547 C CA . THR A 1 327 ? -10.991 29.117 3.919 1.00 45.22 327 THR A CA 1
ATOM 2548 C C . THR A 1 327 ? -9.852 28.259 4.464 1.00 45.22 327 THR A C 1
ATOM 2550 O O . THR A 1 327 ? -9.487 28.411 5.631 1.00 45.22 327 THR A O 1
ATOM 2553 N N . LEU A 1 328 ? -9.279 27.373 3.640 1.00 43.69 328 LEU A N 1
ATOM 2554 C CA . LEU A 1 328 ? -8.123 26.574 4.031 1.00 43.69 328 LEU A CA 1
ATOM 2555 C C . LEU A 1 328 ? -6.871 27.461 4.126 1.00 43.69 328 LEU A C 1
ATOM 2557 O O . LEU A 1 328 ? -6.674 28.338 3.280 1.00 43.69 328 LEU A O 1
ATOM 2561 N N . PRO A 1 329 ? -5.988 27.227 5.113 1.00 46.69 329 PRO A N 1
ATOM 2562 C CA . PRO A 1 329 ? -4.682 27.871 5.157 1.00 46.69 329 PRO A CA 1
ATOM 2563 C C . PRO A 1 329 ? -3.954 27.733 3.808 1.00 46.69 329 PRO A C 1
ATOM 2565 O O . PRO A 1 329 ? -3.960 26.669 3.187 1.00 46.69 329 PRO A O 1
ATOM 2568 N N . ALA A 1 330 ? -3.332 28.810 3.316 1.00 45.47 330 ALA A N 1
ATOM 2569 C CA . ALA A 1 330 ? -2.741 28.844 1.970 1.00 45.47 330 ALA A CA 1
ATOM 2570 C C . ALA A 1 330 ? -1.647 27.773 1.734 1.00 45.47 330 ALA A C 1
ATOM 2572 O O . ALA A 1 330 ? -1.322 27.444 0.593 1.00 45.47 330 ALA A O 1
ATOM 2573 N N . ASP A 1 331 ? -1.083 27.210 2.802 1.00 44.09 331 ASP A N 1
ATOM 2574 C CA . ASP A 1 331 ? -0.100 26.124 2.814 1.00 44.09 331 ASP A CA 1
ATOM 2575 C C . ASP A 1 331 ? -0.710 24.706 2.693 1.00 44.09 331 ASP A C 1
ATOM 2577 O O . ASP A 1 331 ? 0.032 23.724 2.545 1.00 44.09 331 ASP A O 1
ATOM 2581 N N . TRP A 1 332 ? -2.043 24.589 2.705 1.00 37.72 332 TRP A N 1
ATOM 2582 C CA . TRP A 1 332 ? -2.793 23.345 2.475 1.00 37.72 332 TRP A CA 1
ATOM 2583 C C . TRP A 1 332 ? -3.196 23.121 1.011 1.00 37.72 332 TRP A C 1
ATOM 2585 O O . TRP A 1 332 ? -3.432 21.980 0.619 1.00 37.72 332 TRP A O 1
ATOM 2595 N N . VAL A 1 333 ? -3.269 24.184 0.203 1.00 34.97 333 VAL A N 1
ATOM 2596 C CA . VAL A 1 333 ? -3.768 24.143 -1.190 1.00 34.97 333 VAL A CA 1
ATOM 2597 C C . VAL A 1 333 ? -2.648 23.876 -2.220 1.00 34.97 333 VAL A C 1
ATOM 2599 O O . VAL A 1 333 ? -2.931 23.707 -3.404 1.00 34.97 333 VAL A O 1
ATOM 2602 N N . ARG A 1 334 ? -1.379 23.809 -1.791 1.00 31.23 334 ARG A N 1
ATOM 2603 C CA . ARG A 1 334 ? -0.212 23.594 -2.670 1.00 31.23 334 ARG A CA 1
ATOM 2604 C C . ARG A 1 334 ? 0.140 22.134 -2.921 1.00 31.23 334 ARG A C 1
ATOM 2606 O O . ARG A 1 334 ? 0.225 21.364 -1.936 1.00 31.23 334 ARG A O 1
#

Foldseek 3Di:
DDFAADDACQVCLVPLVVSVVQCVQFQKHKHAQQADLVLLQVLQVLLVVQCCVVVQDPPPDPAQQGPPPDDPVPPSFVSSQDPSVVSRCPGPSNQSSVCSNLVAGKDWFLAKGWAFAAADDPPDDDDFFNQKDFQCLLVPPDWWKKKKAFSAFADDQQFAKKWFTRQLVDDQDDPCQQVDPPRPHHRDPPSDDSRRIHHDRDHRSMMMIGTSRIIMGGGHHNDSGGGTMMIIIIDGPVQHWDKFFFPDDDQFKTWGQHPVRDIDMATEHPQEFEADLRRHGDDDPRSVLQNHFSAIWTFGADPVRHTNYIYGSYSPPPPGDPVSVVVDDPVRND

Radius of gyration: 20.16 Å; Cα contacts (8 Å, |Δi|>4): 630; chains: 1; bounding box: 50×54×55 Å

pLDDT: mean 83.77, std 16.26, range [31.23, 98.69]

Organism: NCBI:txid158500

InterPro domains:
  IPR008775 Phytanoyl-CoA dioxygenase-like [PF05721] (23-227)

Sequence (334 aa):
MKIDELPDSAPLLTDPEALRQRWREDGVLFFRDVIDRNAIARVRDEYLARLKDLGVVDASSSGPDWNGKDRVDGALARPIADDVWRSLVAEPSFDAVVSTFLGEAPTWVPIVVHRTAPPLSPGTSAETFGARHQDGIYNYGIDFVTCWVPLMDIGDEVGGLAVVPGSHKASLYPPDVFKDPNTRVGIPPDTIPDAAWRRPDYKAGDVLMFHSMTAHAGLPNRSNKLRLSMDIRFLPASAAPFVGRVVSADETRVLLRTERGEEMTFVIDERTIVRGPKGHPVTGRDREGILFCNAEIIVMPDERGHAVLIRSSSRKYVDLPAAWYETLPADWVR

Solvent-accessible surface area (backbone atoms only — not comparable to full-atom values): 18408 Å² total; per-residue (Å²): 133,91,62,49,63,62,69,73,42,51,83,30,67,87,37,47,64,64,42,50,48,46,35,73,62,24,25,43,46,35,29,67,67,52,32,59,50,67,58,34,46,54,51,34,51,52,51,48,51,54,36,29,76,69,62,41,19,57,82,87,52,94,58,54,47,48,70,77,64,81,76,59,85,70,59,75,42,62,84,62,59,85,55,59,66,58,61,57,63,65,32,66,48,43,40,52,55,51,22,49,65,65,73,45,57,68,30,77,44,71,58,63,46,65,40,73,44,58,40,59,59,90,96,60,86,73,61,64,58,72,57,24,31,40,58,31,72,59,36,69,92,54,90,34,39,39,38,39,34,42,44,39,75,29,43,79,51,44,16,49,68,34,35,28,71,42,40,40,81,46,84,74,58,66,97,60,64,78,77,43,95,80,55,79,85,50,45,58,83,85,74,64,62,76,87,56,37,29,32,59,77,43,40,51,13,26,41,40,37,31,37,29,39,24,36,30,18,57,30,64,20,71,40,68,38,41,39,47,35,37,38,40,28,34,30,48,52,94,65,52,65,48,59,25,30,34,76,45,55,59,85,52,35,40,33,27,32,29,95,86,67,51,76,50,74,31,39,38,50,95,78,32,40,30,42,44,98,87,35,44,80,40,63,69,68,62,35,52,50,63,49,66,54,56,36,46,30,35,34,40,55,48,101,83,42,38,30,49,29,39,32,61,35,53,94,68,68,78,87,52,59,71,74,52,64,72,69,47,60,79,84,73,80,111

Nearest PDB structures (foldseek):
  2rdq-assembly1_A  TM=8.594E-01  e=2.022E-19  Streptomyces avermitilis
  7wpy-assembly2_B  TM=5.586E-01  e=3.300E-11  Aspergillus stellatus
  4xac-assembly1_A  TM=6.536E-01  e=8.728E-10  Micromonospora carbonacea
  4xab-assembly1_A  TM=6.438E-01  e=5.239E-09  Micromonospora carbonacea
  2opw-assembly1_A  TM=6.141E-01  e=4.352E-09  Homo sapiens

Mean predicted aligned error: 7.66 Å

Secondary structure (DSSP, 8-state):
---BPPPB-GGGGG-HHHHHHHHHHHSEEEESS-S-HHHHHHHHHHHHHHHHHTTSS-TT-SS-B---PPP-TTTTTTTT-SSHHHHHHT-HHHHHHHHHHHSS-EEEEEEEEEEEEPBPPTT----TTTT-B-GGGGSTT--PEEEEEESS-B-GGG--EEE-TTGGGS--S-TTTTS-TTS---PPTTSS-GGG-B---B-TT-EEEEETTS-EEEPPB-SSBPEEEEEEEEEEGGGPPEEEEEEEE-SSEEEEE-TTS-EEEEE--TTSEEEPTTSSEE-THHHHHHHHS--EEEEEE-TTSBEEEEEESSS--TTS-HHHHTTS-TTT--